Protein AF-A0A7X7RMZ7-F1 (afdb_monomer)

pLDDT: mean 87.01, std 13.32, range [34.44, 98.06]

Nearest PDB structures (foldseek):
  7q3e-assembly1_A  TM=3.351E-01  e=3.140E+00  Mus musculus
  1th1-assembly2_B  TM=1.763E-01  e=2.760E+00  Homo sapiens
  5h2v-assembly1_A  TM=1.861E-01  e=4.064E+00  Saccharomyces cerevisiae S288C
  6e9x-assembly1_C  TM=1.955E-01  e=8.084E+00  synthetic construct

Radius of gyration: 32.09 Å; Cα contacts (8 Å, |Δi|>4): 499; chains: 1; bounding box: 62×57×110 Å

Mean predicted aligned error: 8.65 Å

Structure (mmCIF, N/CA/C/O backbone):
data_AF-A0A7X7RMZ7-F1
#
_entry.id   AF-A0A7X7RMZ7-F1
#
loop_
_atom_site.group_PDB
_atom_site.id
_atom_site.type_symbol
_atom_site.label_atom_id
_atom_site.label_alt_id
_atom_site.label_comp_id
_atom_site.label_asym_id
_atom_site.label_entity_id
_atom_site.label_seq_id
_atom_site.pdbx_PDB_ins_code
_atom_site.Cartn_x
_atom_site.Cartn_y
_atom_site.Cartn_z
_atom_site.occupancy
_atom_site.B_iso_or_equiv
_atom_site.auth_seq_id
_atom_site.auth_comp_id
_atom_site.auth_asym_id
_atom_site.auth_atom_id
_atom_site.pdbx_PDB_model_num
ATOM 1 N N . MET A 1 1 ? 30.895 2.835 -34.833 1.00 88.56 1 MET A N 1
ATOM 2 C CA . MET A 1 1 ? 30.531 3.326 -33.481 1.00 88.56 1 MET A CA 1
ATOM 3 C C . MET A 1 1 ? 29.970 4.748 -33.511 1.00 88.56 1 MET A C 1
ATOM 5 O O . MET A 1 1 ? 28.783 4.880 -33.268 1.00 88.56 1 MET A O 1
ATOM 9 N N . LEU A 1 2 ? 30.736 5.785 -33.886 1.00 92.25 2 LEU A N 1
ATOM 10 C CA . LEU A 1 2 ? 30.260 7.189 -33.878 1.00 92.25 2 LEU A CA 1
ATOM 11 C C . LEU A 1 2 ? 28.968 7.426 -34.682 1.00 92.25 2 LEU A C 1
ATOM 13 O O . LEU A 1 2 ? 28.038 8.059 -34.193 1.00 92.25 2 LEU A O 1
ATOM 17 N N . ALA A 1 3 ? 28.879 6.871 -35.896 1.00 93.94 3 ALA A N 1
ATOM 18 C CA . ALA A 1 3 ? 27.667 6.963 -36.714 1.00 93.94 3 ALA A CA 1
ATOM 19 C C . ALA A 1 3 ? 26.441 6.333 -36.027 1.00 93.94 3 ALA A C 1
ATOM 21 O O . ALA A 1 3 ? 25.330 6.840 -36.158 1.00 93.94 3 ALA A O 1
ATOM 22 N N . ALA A 1 4 ? 26.653 5.257 -35.262 1.00 94.25 4 ALA A N 1
ATOM 23 C CA . ALA A 1 4 ? 25.592 4.561 -34.550 1.00 94.25 4 ALA A CA 1
ATOM 24 C C . ALA A 1 4 ? 25.131 5.329 -33.301 1.00 94.25 4 ALA A C 1
ATOM 26 O O . ALA A 1 4 ? 23.935 5.441 -33.060 1.00 94.25 4 ALA A O 1
ATOM 27 N N . GLU A 1 5 ? 26.068 5.929 -32.565 1.00 93.00 5 GLU A N 1
ATOM 28 C CA . GLU A 1 5 ? 25.794 6.804 -31.415 1.00 93.00 5 GLU A CA 1
ATOM 29 C C . GLU A 1 5 ? 24.984 8.051 -31.798 1.00 93.00 5 GLU A C 1
ATOM 31 O O . GLU A 1 5 ? 24.134 8.513 -31.039 1.00 93.00 5 GLU A O 1
ATOM 36 N N . ARG A 1 6 ? 25.230 8.597 -32.994 1.00 94.88 6 ARG A N 1
ATOM 37 C CA . ARG A 1 6 ? 24.520 9.772 -33.523 1.00 94.88 6 ARG A CA 1
ATOM 38 C C . ARG A 1 6 ? 23.220 9.433 -34.254 1.00 94.88 6 ARG A C 1
ATOM 40 O O . ARG A 1 6 ? 22.509 10.351 -34.644 1.00 94.88 6 ARG A O 1
ATOM 47 N N . GLY A 1 7 ? 22.912 8.151 -34.453 1.00 95.06 7 GLY A N 1
ATOM 48 C CA . GLY A 1 7 ? 21.690 7.731 -35.142 1.00 95.06 7 GLY A CA 1
ATOM 49 C C . GLY A 1 7 ? 21.724 7.909 -36.662 1.00 95.06 7 GLY A C 1
ATOM 50 O O . GLY A 1 7 ? 20.674 7.942 -37.300 1.00 95.06 7 GLY A O 1
ATOM 51 N N . PHE A 1 8 ? 22.906 8.024 -37.277 1.00 97.25 8 PHE A N 1
ATOM 52 C CA . PHE A 1 8 ? 23.051 8.239 -38.721 1.00 97.25 8 PHE A CA 1
ATOM 53 C C . PHE A 1 8 ? 22.821 6.947 -39.513 1.00 97.25 8 PHE A C 1
ATOM 55 O O . PHE A 1 8 ? 23.760 6.348 -40.038 1.00 97.25 8 PHE A O 1
ATOM 62 N N . HIS A 1 9 ? 21.558 6.528 -39.617 1.00 97.00 9 HIS A N 1
ATOM 63 C CA . HIS A 1 9 ? 21.146 5.272 -40.251 1.00 97.00 9 HIS A CA 1
ATOM 64 C C . HIS A 1 9 ? 21.766 5.052 -41.638 1.00 97.00 9 HIS A C 1
ATOM 66 O O . HIS A 1 9 ? 22.385 4.015 -41.862 1.00 97.00 9 HIS A O 1
ATOM 72 N N . SER A 1 10 ? 21.682 6.031 -42.546 1.00 96.81 10 SER A N 1
ATOM 73 C CA . SER A 1 10 ? 22.228 5.897 -43.907 1.00 96.81 10 SER A CA 1
ATOM 74 C C . SER A 1 10 ? 23.743 5.687 -43.922 1.00 96.81 10 SER A C 1
ATOM 76 O O . SER A 1 10 ? 24.242 4.883 -44.705 1.00 96.81 10 SER A O 1
ATOM 78 N N . LEU A 1 11 ? 24.474 6.364 -43.029 1.00 95.81 11 LEU A N 1
ATOM 79 C CA . LEU A 1 11 ? 25.922 6.199 -42.908 1.00 95.81 11 LEU A CA 1
ATOM 80 C C . LEU A 1 11 ? 26.271 4.825 -42.331 1.00 95.81 11 LEU A C 1
ATOM 82 O O . LEU A 1 11 ? 27.170 4.164 -42.836 1.00 95.81 11 LEU A O 1
ATOM 86 N N . VAL A 1 12 ? 25.542 4.365 -41.310 1.00 95.94 12 VAL A N 1
ATOM 87 C CA . VAL A 1 12 ? 25.724 3.013 -40.759 1.00 95.94 12 VAL A CA 1
ATOM 88 C C . VAL A 1 12 ? 25.469 1.962 -41.841 1.00 95.94 12 VAL A C 1
ATOM 90 O O . VAL A 1 12 ? 26.302 1.084 -42.035 1.00 95.94 12 VAL A O 1
ATOM 93 N N . LYS A 1 13 ? 24.377 2.089 -42.602 1.00 96.25 13 LYS A N 1
ATOM 94 C CA . LYS A 1 13 ? 24.038 1.176 -43.700 1.00 96.25 13 LYS A CA 1
ATOM 95 C C . LYS A 1 13 ? 25.114 1.142 -44.789 1.00 96.25 13 LYS A C 1
ATOM 97 O O . LYS A 1 13 ? 25.491 0.058 -45.225 1.00 96.25 13 LYS A O 1
ATOM 102 N N . LEU A 1 14 ? 25.636 2.303 -45.189 1.00 95.44 14 LEU A N 1
ATOM 103 C CA . LEU A 1 14 ? 26.729 2.399 -46.161 1.00 95.44 14 LEU A CA 1
ATOM 104 C C . LEU A 1 14 ? 27.993 1.698 -45.648 1.00 95.44 14 LEU A C 1
ATOM 106 O O . LEU A 1 14 ? 28.577 0.885 -46.358 1.00 95.44 14 LEU A O 1
ATOM 110 N N . LEU A 1 15 ? 28.387 1.965 -44.399 1.00 93.88 15 LEU A N 1
ATOM 111 C CA . LEU A 1 15 ? 29.587 1.376 -43.799 1.00 93.88 15 LEU A CA 1
ATOM 112 C C . LEU A 1 15 ? 29.490 -0.149 -43.666 1.00 93.88 15 LEU A C 1
ATOM 114 O O . LEU A 1 15 ? 30.478 -0.839 -43.908 1.00 93.88 15 LEU A O 1
ATOM 118 N N . LEU A 1 16 ? 28.321 -0.679 -43.298 1.00 93.81 16 LEU A N 1
ATOM 119 C CA . LEU A 1 16 ? 28.094 -2.125 -43.200 1.00 93.81 16 LEU A CA 1
ATOM 120 C C . LEU A 1 16 ? 28.102 -2.811 -44.574 1.00 93.81 16 LEU A C 1
ATOM 122 O O . LEU A 1 16 ? 28.502 -3.964 -44.674 1.00 93.81 16 LEU A O 1
ATOM 126 N N . GLY A 1 17 ? 27.695 -2.107 -45.634 1.00 91.94 17 GLY A N 1
ATOM 127 C CA . GLY A 1 17 ? 27.665 -2.651 -46.991 1.00 91.94 17 GLY A CA 1
ATOM 128 C C . GLY A 1 17 ? 29.011 -2.653 -47.721 1.00 91.94 17 GLY A C 1
ATOM 129 O O . GLY A 1 17 ? 29.087 -3.212 -48.811 1.00 91.94 17 GLY A O 1
ATOM 130 N N . HIS A 1 18 ? 30.045 -1.979 -47.206 1.00 89.25 18 HIS A N 1
ATOM 131 C CA . HIS A 1 18 ? 31.321 -1.778 -47.920 1.00 89.25 18 HIS A CA 1
ATOM 132 C C . HIS A 1 18 ? 32.552 -2.296 -47.160 1.00 89.25 18 HIS A C 1
ATOM 134 O O . HIS A 1 18 ? 33.663 -2.221 -47.681 1.00 89.25 18 HIS A O 1
ATOM 140 N N . ALA A 1 19 ? 32.385 -2.830 -45.947 1.00 84.06 19 ALA A N 1
ATOM 141 C CA . ALA A 1 19 ? 33.485 -3.387 -45.167 1.00 84.06 19 ALA A CA 1
ATOM 142 C C . ALA A 1 19 ? 33.028 -4.548 -44.276 1.00 84.06 19 ALA A C 1
ATOM 144 O O . ALA A 1 19 ? 31.917 -4.545 -43.746 1.00 84.06 19 ALA A O 1
ATOM 145 N N . VAL A 1 20 ? 33.927 -5.512 -44.062 1.00 87.69 20 VAL A N 1
ATOM 146 C CA . VAL A 1 20 ? 33.764 -6.537 -43.026 1.00 87.69 20 VAL A CA 1
ATOM 147 C C . VA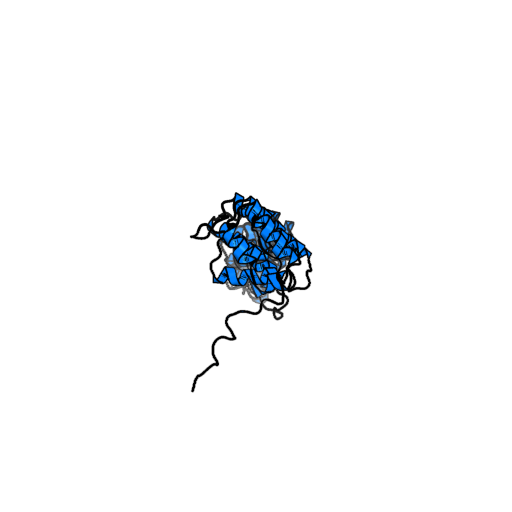L A 1 20 ? 34.234 -5.946 -41.702 1.00 87.69 20 VAL A C 1
ATOM 149 O O . VAL A 1 20 ? 35.406 -5.603 -41.542 1.00 87.69 20 VAL A O 1
ATOM 152 N N . TRP A 1 21 ? 33.315 -5.814 -40.750 1.00 90.81 21 TRP A N 1
ATOM 153 C CA . TRP A 1 21 ? 33.609 -5.253 -39.436 1.00 90.81 21 TRP A CA 1
ATOM 154 C C . TRP A 1 21 ? 33.892 -6.364 -38.421 1.00 90.81 21 TRP A C 1
ATOM 156 O O . TRP A 1 21 ? 33.168 -7.359 -38.395 1.00 90.81 21 TRP A O 1
ATOM 166 N N . PRO A 1 22 ? 34.897 -6.206 -37.539 1.00 93.88 22 PRO A N 1
ATOM 167 C CA . PRO A 1 22 ? 35.080 -7.116 -36.414 1.00 93.88 22 PRO A CA 1
ATOM 168 C C . PRO A 1 22 ? 33.827 -7.160 -35.530 1.00 93.88 22 PRO A C 1
ATOM 170 O O . PRO A 1 22 ? 33.249 -6.108 -35.253 1.00 93.88 22 PRO A O 1
ATOM 173 N N . GLN A 1 23 ? 33.463 -8.338 -35.010 1.00 94.06 23 GLN A N 1
ATOM 174 C CA . GLN A 1 23 ? 32.259 -8.527 -34.183 1.00 94.06 23 GLN A CA 1
ATOM 175 C C . GLN A 1 23 ? 32.177 -7.525 -33.020 1.00 94.06 23 GLN A C 1
ATOM 177 O O . GLN A 1 23 ? 31.184 -6.821 -32.879 1.00 94.06 23 GLN A O 1
ATOM 182 N N . ARG A 1 24 ? 33.281 -7.333 -32.284 1.00 93.44 24 ARG A N 1
ATOM 183 C CA . ARG A 1 24 ? 33.391 -6.331 -31.204 1.00 93.44 24 ARG A CA 1
ATOM 184 C C . ARG A 1 24 ? 32.984 -4.910 -31.622 1.00 93.44 24 ARG A C 1
ATOM 186 O O . ARG A 1 24 ? 32.537 -4.121 -30.802 1.00 93.44 24 ARG A O 1
ATOM 193 N N . CYS A 1 25 ? 33.185 -4.541 -32.889 1.00 93.12 25 CYS A N 1
ATOM 194 C CA . CYS A 1 25 ? 32.818 -3.222 -33.399 1.00 93.12 25 CYS A CA 1
ATOM 195 C C . CYS A 1 25 ? 31.320 -3.130 -33.706 1.00 93.12 25 CYS A C 1
ATOM 197 O O . CYS A 1 25 ? 30.754 -2.045 -33.558 1.00 93.12 25 CYS A O 1
ATOM 199 N N . LEU A 1 26 ? 30.699 -4.237 -34.129 1.00 94.06 26 LEU A N 1
ATOM 200 C CA . LEU A 1 26 ? 29.253 -4.350 -34.314 1.00 94.06 26 LEU A CA 1
ATOM 201 C C . LEU A 1 26 ? 28.537 -4.321 -32.958 1.00 94.06 26 LEU A C 1
ATOM 203 O O . LEU A 1 26 ? 27.614 -3.527 -32.788 1.00 94.06 26 LEU A O 1
ATOM 207 N N . ASP A 1 27 ? 29.025 -5.092 -31.986 1.00 94.94 27 ASP A N 1
ATOM 208 C CA . ASP A 1 27 ? 28.483 -5.173 -30.621 1.00 94.94 27 ASP A CA 1
ATOM 209 C C . ASP A 1 27 ? 28.556 -3.807 -29.918 1.00 94.94 27 ASP A C 1
ATOM 211 O O . ASP A 1 27 ? 27.544 -3.266 -29.464 1.00 94.94 27 ASP A O 1
ATOM 215 N N . ALA A 1 28 ? 29.722 -3.154 -29.958 1.00 93.75 28 ALA A N 1
ATOM 216 C CA . ALA A 1 28 ? 29.881 -1.814 -29.401 1.00 93.75 28 ALA A CA 1
ATOM 217 C C . ALA A 1 28 ? 29.032 -0.761 -30.139 1.00 93.75 28 ALA A C 1
ATOM 219 O O . ALA A 1 28 ? 28.504 0.168 -29.523 1.00 93.75 28 ALA A O 1
ATOM 220 N N . ALA A 1 29 ? 28.882 -0.868 -31.467 1.00 95.31 29 ALA A N 1
ATOM 221 C CA . ALA A 1 29 ? 27.992 0.018 -32.216 1.00 95.31 29 ALA A CA 1
ATOM 222 C C . ALA A 1 29 ? 26.523 -0.185 -31.814 1.00 95.31 29 ALA A C 1
ATOM 224 O O . ALA A 1 29 ? 25.792 0.805 -31.714 1.00 95.31 29 ALA A O 1
ATOM 225 N N . LEU A 1 30 ? 26.110 -1.429 -31.544 1.00 96.56 30 LEU A N 1
ATOM 226 C CA . LEU A 1 30 ? 24.772 -1.751 -31.059 1.00 96.56 30 LEU A CA 1
ATOM 227 C C . LEU A 1 30 ? 24.535 -1.083 -29.705 1.00 96.56 30 LEU A C 1
ATOM 229 O O . LEU A 1 30 ? 23.577 -0.318 -29.591 1.00 96.56 30 LEU A O 1
ATOM 233 N N . GLY A 1 31 ? 25.441 -1.278 -28.739 1.00 94.31 31 GLY A N 1
ATOM 234 C CA . GLY A 1 31 ? 25.370 -0.648 -27.417 1.00 94.31 31 GLY A CA 1
ATOM 235 C C . GLY A 1 31 ? 25.238 0.877 -27.496 1.00 94.31 31 GLY A C 1
ATOM 236 O O . GLY A 1 31 ? 24.331 1.458 -26.902 1.00 94.31 31 GLY A O 1
ATOM 237 N N . ARG A 1 32 ? 26.053 1.536 -28.333 1.00 94.75 32 ARG A N 1
ATOM 238 C CA . ARG A 1 32 ? 25.988 2.996 -28.542 1.00 94.75 32 ARG A CA 1
ATOM 239 C C . ARG A 1 32 ? 24.677 3.458 -29.182 1.00 94.75 32 ARG A C 1
ATOM 241 O O . ARG A 1 32 ? 24.122 4.469 -28.759 1.00 94.75 32 ARG A O 1
ATOM 248 N N . SER A 1 33 ? 24.173 2.736 -30.185 1.00 96.06 33 SER A N 1
ATOM 249 C CA . SER A 1 33 ? 22.874 3.058 -30.799 1.00 96.06 33 SER A CA 1
ATOM 250 C C . SER A 1 33 ? 21.719 2.897 -29.812 1.00 96.06 33 SER A C 1
ATOM 252 O O . SER A 1 33 ? 20.806 3.722 -29.792 1.00 96.06 33 SER A O 1
ATOM 254 N N . ALA A 1 34 ? 21.800 1.866 -28.964 1.00 95.06 34 ALA A N 1
ATOM 255 C CA . ALA A 1 34 ? 20.804 1.552 -27.960 1.00 95.06 34 ALA A CA 1
ATOM 256 C C . ALA A 1 34 ? 20.769 2.622 -26.868 1.00 95.06 34 ALA A C 1
ATOM 258 O O . ALA A 1 34 ? 19.704 3.161 -26.589 1.00 95.06 34 ALA A O 1
ATOM 259 N N . ALA A 1 35 ? 21.929 2.991 -26.314 1.00 92.06 35 ALA A N 1
ATOM 260 C CA . ALA A 1 35 ? 22.057 4.068 -25.333 1.00 92.06 35 ALA A CA 1
ATOM 261 C C . ALA A 1 35 ? 21.572 5.423 -25.886 1.00 92.06 35 ALA A C 1
ATOM 263 O O . ALA A 1 35 ? 20.974 6.211 -25.157 1.00 92.06 35 ALA A O 1
ATOM 264 N N . GLY A 1 36 ? 21.778 5.672 -27.185 1.00 91.75 36 GLY A N 1
ATOM 265 C CA . GLY A 1 36 ? 21.281 6.862 -27.882 1.00 91.75 36 GLY A CA 1
ATOM 266 C C . GLY A 1 36 ? 19.792 6.830 -28.254 1.00 91.75 36 GLY A C 1
ATOM 267 O O . GLY A 1 36 ? 19.264 7.847 -28.695 1.00 91.75 36 GLY A O 1
ATOM 268 N N . GLY A 1 37 ? 19.104 5.694 -28.090 1.00 93.81 37 GLY A N 1
ATOM 269 C CA . GLY A 1 37 ? 17.680 5.558 -28.411 1.00 93.81 37 GLY A CA 1
ATOM 270 C C . GLY A 1 37 ? 17.370 5.464 -29.913 1.00 93.81 37 GLY A C 1
ATOM 271 O O . GLY A 1 37 ? 16.240 5.737 -30.327 1.00 93.81 37 GLY A O 1
ATOM 272 N N . HIS A 1 38 ? 18.335 5.067 -30.748 1.00 96.06 38 HIS A N 1
ATOM 273 C CA . HIS A 1 38 ? 18.224 5.089 -32.214 1.00 96.06 38 HIS A CA 1
ATOM 274 C C . HIS A 1 38 ? 17.658 3.787 -32.798 1.00 96.06 38 HIS A C 1
ATOM 276 O O . HIS A 1 38 ? 18.406 2.956 -33.313 1.00 96.06 38 HIS A O 1
ATOM 282 N N . TYR A 1 39 ? 16.330 3.630 -32.773 1.00 96.56 39 TYR A N 1
ATOM 283 C CA . TYR A 1 39 ? 15.629 2.398 -33.181 1.00 96.56 39 TYR A CA 1
ATOM 284 C C . TYR A 1 39 ? 16.081 1.811 -34.529 1.00 96.56 39 TYR A C 1
ATOM 286 O O . TYR A 1 39 ? 16.488 0.651 -34.576 1.00 96.56 39 TYR A O 1
ATOM 294 N N . GLU A 1 40 ? 16.072 2.597 -35.609 1.00 97.81 40 GLU A N 1
ATOM 295 C CA . GLU A 1 40 ? 16.411 2.094 -36.953 1.00 97.81 40 GLU A CA 1
ATOM 296 C C . GLU A 1 40 ? 17.878 1.665 -37.085 1.00 97.81 40 GLU A C 1
ATOM 298 O O . GLU A 1 40 ? 18.212 0.785 -37.877 1.00 97.81 40 GLU A O 1
ATOM 303 N N . VAL A 1 41 ? 18.779 2.272 -36.310 1.00 97.69 41 VAL A N 1
ATOM 304 C CA . VAL A 1 41 ? 20.189 1.863 -36.267 1.00 97.69 41 VAL A CA 1
ATOM 305 C C . VAL A 1 41 ? 20.345 0.585 -35.448 1.00 97.69 41 VAL A C 1
ATOM 307 O O . VAL A 1 41 ? 21.018 -0.343 -35.890 1.00 97.69 41 VAL A O 1
ATOM 310 N N . THR A 1 42 ? 19.706 0.516 -34.278 1.00 97.81 42 THR A N 1
ATOM 311 C CA . THR A 1 42 ? 19.727 -0.669 -33.412 1.00 97.81 42 THR A CA 1
ATOM 312 C C . THR A 1 42 ? 19.174 -1.892 -34.141 1.00 97.81 42 THR A C 1
ATOM 314 O O . THR A 1 42 ? 19.779 -2.961 -34.100 1.00 97.81 42 THR A O 1
ATOM 317 N N . LYS A 1 43 ? 18.059 -1.731 -34.862 1.00 97.88 43 LYS A N 1
ATOM 318 C CA . LYS A 1 43 ? 17.452 -2.790 -35.671 1.00 97.88 43 LYS A CA 1
ATOM 319 C C . LYS A 1 43 ? 18.394 -3.278 -36.776 1.00 97.88 43 LYS A C 1
ATOM 321 O O . LYS A 1 43 ? 18.635 -4.478 -36.859 1.00 97.88 43 LYS A O 1
ATOM 326 N N . LEU A 1 44 ? 18.980 -2.363 -37.550 1.00 97.38 44 LEU A N 1
ATOM 327 C CA . LEU A 1 44 ? 19.932 -2.695 -38.617 1.00 97.38 44 LEU A CA 1
ATOM 328 C C . LEU A 1 44 ? 21.152 -3.473 -38.091 1.00 97.38 44 LEU A C 1
ATOM 330 O O . LEU A 1 44 ? 21.595 -4.440 -38.707 1.00 97.38 44 LEU A O 1
ATOM 334 N N . LEU A 1 45 ? 21.698 -3.069 -36.940 1.00 96.62 45 LEU A N 1
ATOM 335 C CA . LEU A 1 45 ? 22.853 -3.738 -36.337 1.00 96.62 45 LEU A CA 1
ATOM 336 C C . LEU A 1 45 ? 22.510 -5.155 -35.855 1.00 96.62 45 LEU A C 1
ATOM 338 O O . LEU A 1 45 ? 23.297 -6.072 -36.082 1.00 96.62 45 LEU A O 1
ATOM 342 N N . LEU A 1 46 ? 21.324 -5.360 -35.272 1.00 96.56 46 LEU A N 1
ATOM 343 C CA . LEU A 1 46 ? 20.834 -6.699 -34.917 1.00 96.56 46 LEU A CA 1
ATOM 344 C C . LEU A 1 46 ? 20.648 -7.591 -36.151 1.00 96.56 46 LEU A C 1
ATOM 346 O O . LEU A 1 46 ? 21.018 -8.761 -36.119 1.00 96.56 46 LEU A O 1
ATOM 350 N N . GLU A 1 47 ? 20.096 -7.051 -37.241 1.00 95.62 47 GLU A N 1
ATOM 351 C CA . GLU A 1 47 ? 19.932 -7.772 -38.516 1.00 95.62 47 GLU A CA 1
ATOM 352 C C . GLU A 1 47 ? 21.279 -8.158 -39.146 1.00 95.62 47 GLU A C 1
ATOM 354 O O . GLU A 1 47 ? 21.368 -9.168 -39.839 1.00 95.62 47 GLU A O 1
ATOM 359 N N . THR A 1 48 ? 22.341 -7.403 -38.849 1.00 93.50 48 THR A N 1
ATOM 360 C CA . THR A 1 48 ? 23.715 -7.669 -39.313 1.00 93.50 48 THR A CA 1
ATOM 361 C C . THR A 1 48 ? 24.480 -8.631 -38.387 1.00 93.50 48 THR A C 1
ATOM 363 O O . THR A 1 48 ? 25.659 -8.897 -38.600 1.00 93.50 48 THR A O 1
ATOM 366 N N . GLY A 1 49 ? 23.829 -9.178 -37.354 1.00 93.62 49 GLY A N 1
ATOM 367 C CA . GLY A 1 49 ? 24.429 -10.159 -36.447 1.00 93.62 49 GLY A CA 1
ATOM 368 C C . GLY A 1 49 ? 25.192 -9.564 -35.260 1.00 93.62 49 GLY A C 1
ATOM 369 O O . GLY A 1 49 ? 25.981 -10.274 -34.638 1.00 93.62 49 GLY A O 1
ATOM 370 N N . ALA A 1 50 ? 24.976 -8.289 -34.913 1.00 95.19 50 ALA A N 1
ATOM 371 C CA . ALA A 1 50 ? 25.504 -7.736 -33.666 1.00 95.19 50 ALA A CA 1
ATOM 372 C C . ALA A 1 50 ? 24.931 -8.481 -32.445 1.00 95.19 50 ALA A C 1
ATOM 374 O O . ALA A 1 50 ? 23.724 -8.724 -32.352 1.00 95.19 50 ALA A O 1
ATOM 375 N N . SER A 1 51 ? 25.800 -8.815 -31.495 1.00 94.12 51 SER A N 1
ATOM 376 C CA . SER A 1 51 ? 25.456 -9.440 -30.223 1.00 94.12 51 SER A CA 1
ATOM 377 C C . SER A 1 51 ? 25.003 -8.393 -29.209 1.00 94.12 51 SER A C 1
ATOM 379 O O . SER A 1 51 ? 25.502 -7.270 -29.169 1.00 94.12 51 SER A O 1
ATOM 381 N N . ILE A 1 52 ? 24.079 -8.779 -28.329 1.00 93.88 52 ILE A N 1
ATOM 382 C CA . ILE A 1 52 ? 23.568 -7.921 -27.251 1.00 93.88 52 ILE A CA 1
ATOM 383 C C . ILE A 1 52 ? 24.512 -7.820 -26.039 1.00 93.88 52 ILE A C 1
ATOM 385 O O . ILE A 1 52 ? 24.153 -7.184 -25.051 1.00 93.88 52 ILE A O 1
ATOM 389 N N . CYS A 1 53 ? 25.692 -8.449 -26.079 1.00 87.31 53 CYS A N 1
ATOM 390 C CA . CYS A 1 53 ? 26.605 -8.551 -24.933 1.00 87.31 53 CYS A CA 1
ATOM 391 C C . CYS A 1 53 ? 27.084 -7.197 -24.388 1.00 87.31 53 CYS A C 1
ATOM 393 O O . CYS A 1 53 ? 27.261 -7.065 -23.180 1.00 87.31 53 CYS A O 1
ATOM 395 N N . ASP A 1 54 ? 27.224 -6.192 -25.253 1.00 83.00 54 ASP A N 1
ATOM 396 C CA . ASP A 1 54 ? 27.673 -4.846 -24.874 1.00 83.00 54 ASP A CA 1
ATOM 397 C C . ASP A 1 54 ? 26.506 -3.910 -24.493 1.00 83.00 54 ASP A C 1
ATOM 399 O O . ASP A 1 54 ? 26.708 -2.720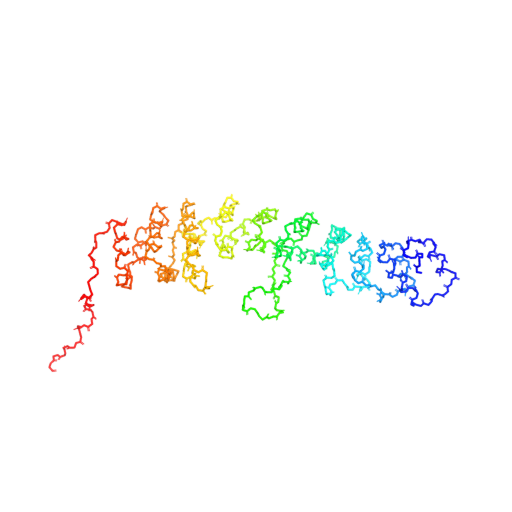 -24.248 1.00 83.00 54 ASP A O 1
ATOM 403 N N . VAL A 1 55 ? 25.264 -4.412 -24.440 1.00 88.62 55 VAL A N 1
ATOM 404 C CA . VAL A 1 55 ? 24.094 -3.609 -24.057 1.00 88.62 55 VAL A CA 1
ATOM 405 C C . VAL A 1 55 ? 23.948 -3.589 -22.536 1.00 88.62 55 VAL A C 1
ATOM 407 O O . VAL A 1 55 ? 23.452 -4.532 -21.919 1.00 88.62 55 VAL A O 1
ATOM 410 N N . ALA A 1 56 ? 24.311 -2.465 -21.919 1.00 87.94 56 ALA A N 1
ATOM 411 C CA . ALA A 1 56 ? 24.119 -2.257 -20.489 1.00 87.94 56 ALA A CA 1
ATOM 412 C C . ALA A 1 56 ? 22.661 -1.890 -20.157 1.00 87.94 56 ALA A C 1
ATOM 414 O O . ALA A 1 56 ? 22.132 -0.881 -20.628 1.00 87.94 56 ALA A O 1
ATOM 415 N N . ALA A 1 57 ? 22.025 -2.644 -19.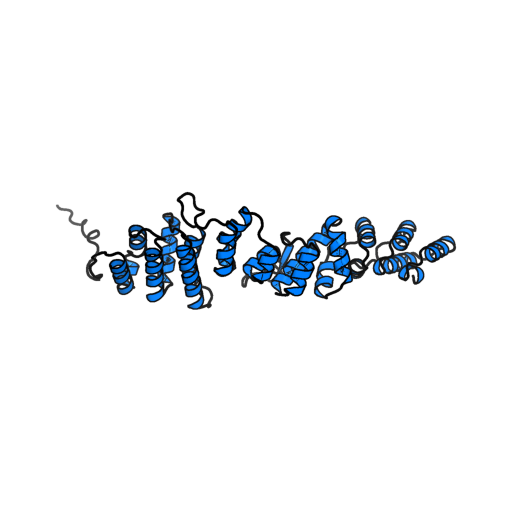253 1.00 88.38 57 ALA A N 1
ATOM 416 C CA . ALA A 1 57 ? 20.639 -2.401 -18.839 1.00 88.38 57 ALA A CA 1
ATOM 417 C C . ALA A 1 57 ? 20.406 -0.977 -18.300 1.00 88.38 57 ALA A C 1
ATOM 419 O O . ALA A 1 57 ? 19.387 -0.360 -18.605 1.00 88.38 57 ALA A O 1
ATOM 420 N N . LYS A 1 58 ? 21.365 -0.429 -17.536 1.00 86.19 58 LYS A N 1
ATOM 421 C CA . LYS A 1 58 ? 21.293 0.941 -16.993 1.00 86.19 58 LYS A CA 1
ATOM 422 C C . LYS A 1 58 ? 21.262 2.012 -18.083 1.00 86.19 58 LYS A C 1
ATOM 424 O O . LYS A 1 58 ? 20.546 2.992 -17.926 1.00 86.19 58 LYS A O 1
ATOM 429 N N . GLU A 1 59 ? 22.014 1.825 -19.165 1.00 87.50 59 GLU A N 1
ATOM 430 C CA . GLU A 1 59 ? 22.038 2.752 -20.304 1.00 87.50 59 GLU A CA 1
ATOM 431 C C . GLU A 1 59 ? 20.772 2.598 -21.150 1.00 87.50 59 GLU A C 1
ATOM 433 O O . GLU A 1 59 ? 20.163 3.581 -21.570 1.00 87.50 59 GLU A O 1
ATOM 438 N N . LEU A 1 60 ? 20.311 1.357 -21.320 1.00 90.88 60 LEU A N 1
ATOM 439 C CA . LEU A 1 60 ? 19.102 1.055 -22.071 1.00 90.88 60 LEU A CA 1
ATOM 440 C C . LEU A 1 60 ? 17.858 1.708 -21.452 1.00 90.88 60 LEU A C 1
ATOM 442 O O . LEU A 1 60 ? 17.046 2.292 -22.166 1.00 90.88 60 LEU A O 1
ATOM 446 N N . VAL A 1 61 ? 17.702 1.661 -20.126 1.00 89.75 61 VAL A N 1
ATOM 447 C CA . VAL A 1 61 ? 16.511 2.219 -19.457 1.00 89.75 61 VAL A CA 1
ATOM 448 C C . VAL A 1 61 ? 16.458 3.755 -19.453 1.00 89.75 61 VAL A C 1
ATOM 450 O O . VAL A 1 61 ? 15.399 4.318 -19.169 1.00 89.75 61 VAL A O 1
ATOM 453 N N . VAL A 1 62 ? 17.557 4.436 -19.801 1.00 88.19 62 VAL A N 1
ATOM 454 C CA . VAL A 1 62 ? 17.630 5.907 -19.929 1.00 88.19 62 VAL A CA 1
ATOM 455 C C . VAL A 1 62 ? 17.746 6.403 -21.365 1.00 88.19 62 VAL A C 1
ATOM 457 O O . VAL A 1 62 ? 17.780 7.612 -21.577 1.00 88.19 62 VAL A O 1
ATOM 460 N N . CYS A 1 63 ? 17.741 5.515 -22.362 1.00 88.19 63 CYS A N 1
ATOM 461 C CA . CYS A 1 63 ? 17.858 5.916 -23.768 1.00 88.19 63 CYS A CA 1
ATOM 462 C C . CYS A 1 63 ? 16.684 6.777 -24.271 1.00 88.19 63 CYS A C 1
ATOM 464 O O . CYS A 1 63 ? 16.738 7.346 -25.357 1.00 88.19 63 CYS A O 1
ATOM 466 N N . GLY A 1 64 ? 15.590 6.850 -23.504 1.00 77.19 64 GLY A N 1
ATOM 467 C CA . GLY A 1 64 ? 14.411 7.657 -23.816 1.00 77.19 64 GLY A CA 1
ATOM 468 C C . GLY A 1 64 ? 13.498 7.074 -24.900 1.00 77.19 64 GLY A C 1
ATOM 469 O O . GLY A 1 64 ? 12.399 7.596 -25.077 1.00 77.19 64 GLY A O 1
ATOM 470 N N . ASN A 1 65 ? 13.893 5.985 -25.573 1.00 89.81 65 ASN A N 1
ATOM 471 C CA . ASN A 1 65 ? 13.108 5.335 -26.623 1.00 89.81 65 ASN A CA 1
ATOM 472 C C . ASN A 1 65 ? 12.561 3.955 -26.179 1.00 89.81 65 ASN A C 1
ATOM 474 O O . ASN A 1 65 ? 13.297 2.965 -26.186 1.00 89.81 65 ASN A O 1
ATOM 478 N N . PRO A 1 66 ? 11.259 3.843 -25.842 1.00 88.94 66 PRO A N 1
ATOM 479 C CA . PRO A 1 66 ? 10.640 2.579 -25.437 1.00 88.94 66 PRO A CA 1
ATOM 480 C C . PRO A 1 66 ? 10.718 1.467 -26.490 1.00 88.94 66 PRO A C 1
ATOM 482 O O . PRO A 1 66 ? 10.714 0.293 -26.120 1.00 88.94 66 PRO A O 1
ATOM 485 N N . ASP A 1 67 ? 10.780 1.807 -27.781 1.00 93.50 67 ASP A N 1
ATOM 486 C CA . ASP A 1 67 ? 10.857 0.823 -28.863 1.00 93.50 67 ASP A CA 1
ATOM 487 C C . ASP A 1 67 ? 12.217 0.135 -28.919 1.00 93.50 67 ASP A C 1
ATOM 489 O O . ASP A 1 67 ? 12.280 -1.071 -29.153 1.00 93.50 67 ASP A O 1
ATOM 493 N N . VAL A 1 68 ? 13.292 0.867 -28.619 1.00 95.00 68 VAL A N 1
ATOM 494 C CA . VAL A 1 68 ? 14.642 0.302 -28.476 1.00 95.00 68 VAL A CA 1
ATOM 495 C C . VAL A 1 68 ? 14.697 -0.657 -27.291 1.00 95.00 68 VAL A C 1
ATOM 497 O O . VAL A 1 68 ? 15.175 -1.783 -27.433 1.00 95.00 68 VAL A O 1
ATOM 500 N N . VAL A 1 69 ? 14.148 -0.250 -26.140 1.00 94.38 69 VAL A N 1
ATOM 501 C CA . VAL A 1 69 ? 14.070 -1.115 -24.951 1.00 94.38 69 VAL A CA 1
ATOM 502 C C . VAL A 1 69 ? 13.286 -2.384 -25.258 1.00 94.38 69 VAL A C 1
ATOM 504 O O . VAL A 1 69 ? 13.753 -3.481 -24.967 1.00 94.38 69 VAL A O 1
ATOM 507 N N . PHE A 1 70 ? 12.116 -2.254 -25.884 1.00 93.69 70 PHE A N 1
ATOM 508 C CA . PHE A 1 70 ? 11.297 -3.401 -26.257 1.00 93.69 70 PHE A CA 1
ATOM 509 C C . PHE A 1 70 ? 12.032 -4.345 -27.213 1.00 93.69 70 PHE A C 1
ATOM 511 O O . PHE A 1 70 ? 12.088 -5.545 -26.954 1.00 93.69 70 PHE A O 1
ATOM 518 N N . LEU A 1 71 ? 12.642 -3.807 -28.272 1.00 95.62 71 LEU A N 1
ATOM 519 C CA . LEU A 1 71 ? 13.411 -4.584 -29.241 1.00 95.62 71 LEU A CA 1
ATOM 520 C C . LEU A 1 71 ? 14.513 -5.400 -28.554 1.00 95.62 71 LEU A C 1
ATOM 522 O O . LEU A 1 71 ? 14.600 -6.609 -28.753 1.00 95.62 71 LEU A O 1
ATOM 526 N N . LEU A 1 72 ? 15.318 -4.772 -27.701 1.00 95.94 72 LEU A N 1
ATOM 527 C CA . LEU A 1 72 ? 16.460 -5.433 -27.070 1.00 95.94 72 LEU A CA 1
ATOM 528 C C . LEU A 1 72 ? 16.051 -6.426 -25.976 1.00 95.94 72 LEU A C 1
ATOM 530 O O . LEU A 1 72 ? 16.640 -7.502 -25.883 1.00 95.94 72 LEU A O 1
ATOM 534 N N . VAL A 1 73 ? 14.984 -6.145 -25.223 1.00 94.50 73 VAL A N 1
ATOM 535 C CA . VAL A 1 73 ? 14.410 -7.113 -24.274 1.00 94.50 73 VAL A CA 1
ATOM 536 C C . VAL A 1 73 ? 13.883 -8.352 -25.004 1.00 94.50 73 VAL A C 1
ATOM 538 O O . VAL A 1 73 ? 14.143 -9.468 -24.564 1.00 94.50 73 VAL A O 1
ATOM 541 N N . THR A 1 74 ? 13.223 -8.201 -26.162 1.00 94.00 74 THR A N 1
ATOM 542 C CA . THR A 1 74 ? 12.786 -9.367 -26.964 1.00 94.00 74 THR A CA 1
ATOM 543 C C . THR A 1 74 ? 13.946 -10.191 -27.525 1.00 94.00 74 THR A C 1
ATOM 545 O O . THR A 1 74 ? 13.757 -11.356 -27.868 1.00 94.00 74 THR A O 1
ATOM 548 N N . LYS A 1 75 ? 15.149 -9.610 -27.596 1.00 94.56 75 LYS A N 1
ATOM 549 C CA . LYS A 1 75 ? 16.388 -10.295 -27.983 1.00 94.56 75 LYS A CA 1
ATOM 550 C C . LYS A 1 75 ? 17.162 -10.882 -26.798 1.00 94.56 75 LYS A C 1
ATOM 552 O O . LYS A 1 75 ? 18.180 -11.521 -27.029 1.00 94.56 75 LYS A O 1
ATOM 557 N N . GLY A 1 76 ? 16.669 -10.723 -25.567 1.00 92.50 76 GLY A N 1
ATOM 558 C CA . GLY A 1 76 ? 17.234 -11.350 -24.370 1.00 92.50 76 GLY A CA 1
ATOM 559 C C . GLY A 1 76 ? 18.023 -10.419 -23.451 1.00 92.50 76 GLY A C 1
ATOM 560 O O . GLY A 1 76 ? 18.639 -10.909 -22.509 1.00 92.50 76 GLY A O 1
ATOM 561 N N . VAL A 1 77 ? 18.012 -9.100 -23.678 1.00 93.81 77 VAL A N 1
ATOM 562 C CA . VAL A 1 77 ? 18.610 -8.161 -22.715 1.00 93.81 77 VAL A CA 1
ATOM 563 C C . VAL A 1 77 ? 17.798 -8.172 -21.423 1.00 93.81 77 VAL A C 1
ATOM 565 O O . VAL A 1 77 ? 16.609 -7.845 -21.415 1.00 93.81 77 VAL A O 1
ATOM 568 N N . ASP A 1 78 ? 18.460 -8.525 -20.325 1.00 92.12 78 ASP A N 1
ATOM 569 C CA . ASP A 1 78 ? 17.869 -8.504 -18.995 1.00 92.12 78 ASP A CA 1
ATOM 570 C C . ASP A 1 78 ? 17.820 -7.073 -18.450 1.00 92.12 78 ASP A C 1
ATOM 572 O O . ASP A 1 78 ? 18.842 -6.408 -18.283 1.00 92.12 78 ASP A O 1
ATOM 576 N N . ILE A 1 79 ? 16.608 -6.603 -18.164 1.00 92.38 79 ILE A N 1
ATOM 577 C CA . ILE A 1 79 ? 16.364 -5.317 -17.506 1.00 92.38 79 ILE A CA 1
ATOM 578 C C . ILE A 1 79 ? 15.715 -5.480 -16.129 1.00 92.38 79 ILE A C 1
ATOM 580 O O . ILE A 1 79 ? 15.339 -4.472 -15.540 1.00 92.38 79 ILE A O 1
ATOM 584 N N . GLU A 1 80 ? 15.520 -6.705 -15.629 1.00 91.06 80 GLU A N 1
ATOM 585 C CA . GLU A 1 80 ? 14.936 -6.977 -14.309 1.00 91.06 80 GLU A CA 1
ATOM 586 C C . GLU A 1 80 ? 16.017 -7.115 -13.229 1.00 91.06 80 GLU A C 1
ATOM 588 O O . GLU A 1 80 ? 15.854 -6.564 -12.137 1.00 91.06 80 GLU A O 1
ATOM 593 N N . THR A 1 81 ? 17.130 -7.798 -13.513 1.00 90.31 81 THR A N 1
ATOM 594 C CA . THR A 1 81 ? 18.173 -8.029 -12.502 1.00 90.31 81 THR A CA 1
ATOM 595 C C . THR A 1 81 ? 18.775 -6.716 -11.999 1.00 90.31 81 THR A C 1
ATOM 597 O O . THR A 1 81 ? 19.313 -5.912 -12.759 1.00 90.31 81 THR A O 1
ATOM 600 N N . GLY A 1 82 ? 18.709 -6.510 -10.681 1.00 88.75 82 GLY A N 1
ATOM 601 C CA . GLY A 1 82 ? 19.252 -5.322 -10.018 1.00 88.75 82 GLY A CA 1
ATOM 602 C C . GLY A 1 82 ? 18.382 -4.065 -10.126 1.00 88.75 82 GLY A C 1
ATOM 603 O O . GLY A 1 82 ? 18.859 -2.989 -9.771 1.00 88.75 82 GLY A O 1
ATOM 604 N N . ASP A 1 83 ? 17.135 -4.187 -10.597 1.00 91.62 83 ASP A N 1
ATOM 605 C CA . ASP A 1 83 ? 16.157 -3.096 -10.704 1.00 91.62 83 ASP A CA 1
ATOM 606 C C . ASP A 1 83 ? 16.721 -1.796 -11.339 1.00 91.62 83 ASP A C 1
ATOM 608 O O . ASP A 1 83 ? 16.587 -0.709 -10.756 1.00 91.62 83 ASP A O 1
ATOM 612 N N . PRO A 1 84 ? 17.375 -1.857 -12.519 1.00 92.69 84 PRO A N 1
ATOM 613 C CA . PRO A 1 84 ? 18.100 -0.723 -13.093 1.00 92.69 84 PRO A CA 1
ATOM 614 C C . PRO A 1 84 ? 17.210 0.502 -13.331 1.00 92.69 84 PRO A C 1
ATOM 616 O O . PRO A 1 84 ? 17.635 1.627 -13.073 1.00 92.69 84 PRO A O 1
ATOM 619 N N . LEU A 1 85 ? 15.963 0.310 -13.772 1.00 92.12 85 LEU A N 1
ATOM 620 C CA . LEU A 1 85 ? 15.022 1.410 -13.973 1.00 92.12 85 LEU A CA 1
ATOM 621 C C . LEU A 1 85 ? 14.622 2.042 -12.635 1.00 92.12 85 LEU A C 1
ATOM 623 O O . LEU A 1 85 ? 14.601 3.267 -12.532 1.00 92.12 85 LEU A O 1
ATOM 627 N N . ALA A 1 86 ? 14.345 1.238 -11.601 1.00 92.00 86 ALA A N 1
ATOM 628 C CA . ALA A 1 86 ? 14.001 1.776 -10.283 1.00 92.00 86 ALA A CA 1
ATOM 629 C C . ALA A 1 86 ? 15.169 2.573 -9.680 1.00 92.00 86 ALA A C 1
ATOM 631 O O . ALA A 1 86 ? 14.964 3.685 -9.196 1.00 92.00 86 ALA A O 1
ATOM 632 N N . TYR A 1 87 ? 16.394 2.049 -9.795 1.00 89.81 87 TYR A N 1
ATOM 633 C CA . TYR A 1 87 ? 17.615 2.728 -9.359 1.00 89.81 87 TYR A CA 1
ATOM 634 C C . TYR A 1 87 ? 17.794 4.090 -10.042 1.00 89.81 87 TYR A C 1
ATOM 636 O O . TYR A 1 87 ? 18.075 5.090 -9.386 1.00 89.81 87 TYR A O 1
ATOM 644 N N . VAL A 1 88 ? 17.615 4.171 -11.361 1.00 89.81 88 VAL A N 1
ATOM 645 C CA . VAL A 1 88 ? 17.822 5.434 -12.081 1.00 89.81 88 VAL A CA 1
ATOM 646 C C . VAL A 1 88 ? 16.709 6.457 -11.798 1.00 89.81 88 VAL A C 1
ATOM 648 O O . VAL A 1 88 ? 16.981 7.654 -11.704 1.00 89.81 88 VAL A O 1
ATOM 651 N N . ILE A 1 89 ? 15.470 6.008 -11.570 1.00 88.00 89 ILE A N 1
ATOM 652 C CA . ILE A 1 89 ? 14.370 6.878 -11.119 1.00 88.00 89 ILE A CA 1
ATOM 653 C C . ILE A 1 89 ? 14.677 7.510 -9.754 1.00 88.00 89 ILE A C 1
ATOM 655 O O . ILE A 1 89 ? 14.379 8.686 -9.540 1.00 88.00 89 ILE A O 1
ATOM 659 N N . GLU A 1 90 ? 15.269 6.750 -8.831 1.00 83.56 90 GLU A N 1
ATOM 660 C CA . GLU A 1 90 ? 15.670 7.253 -7.510 1.00 83.56 90 GLU A CA 1
ATOM 661 C C . GLU A 1 90 ? 16.744 8.353 -7.598 1.00 83.56 90 GLU A C 1
ATOM 663 O O . GLU A 1 90 ? 16.807 9.203 -6.712 1.00 83.56 90 GLU A O 1
ATOM 668 N N . ASN A 1 91 ? 17.509 8.388 -8.695 1.00 83.88 91 ASN A N 1
ATOM 669 C CA . ASN A 1 91 ? 18.517 9.406 -9.013 1.00 83.88 91 ASN A CA 1
ATOM 670 C C . ASN A 1 91 ? 17.997 10.512 -9.964 1.00 83.88 91 ASN A C 1
ATOM 672 O O . ASN A 1 91 ? 18.781 11.227 -10.578 1.00 83.88 91 ASN A O 1
ATOM 676 N N . GLU A 1 92 ? 16.672 10.653 -10.093 1.00 74.88 92 GLU A N 1
ATOM 677 C CA . GLU A 1 92 ? 15.977 11.749 -10.792 1.00 74.88 92 GLU A CA 1
ATOM 678 C C . GLU A 1 92 ? 16.251 11.915 -12.297 1.00 74.88 92 GLU A C 1
ATOM 680 O O . GLU A 1 92 ? 16.144 13.017 -12.834 1.00 74.88 92 GLU A O 1
ATOM 685 N N . ASN A 1 93 ? 16.520 10.831 -13.025 1.00 78.50 93 ASN A N 1
ATOM 686 C CA . ASN A 1 93 ? 16.711 10.922 -14.472 1.00 78.50 93 ASN A CA 1
ATOM 687 C C . ASN A 1 93 ? 15.372 11.175 -15.228 1.00 78.50 93 ASN A C 1
ATOM 689 O O . ASN A 1 93 ? 14.462 10.338 -15.164 1.00 78.50 93 ASN A O 1
ATOM 693 N N . PRO A 1 94 ? 15.231 12.273 -16.002 1.00 75.00 94 PRO A N 1
ATOM 694 C CA . PRO A 1 94 ? 13.993 12.583 -16.726 1.00 75.00 94 PRO A CA 1
ATOM 695 C C . PRO A 1 94 ? 13.648 11.596 -17.851 1.00 75.00 94 PRO A C 1
ATOM 697 O O . PRO A 1 94 ? 12.467 11.354 -18.107 1.00 75.00 94 PRO A O 1
ATOM 700 N N . GLN A 1 95 ? 14.648 11.010 -18.518 1.00 79.62 95 GLN A N 1
ATOM 701 C CA . GLN A 1 95 ? 14.443 10.067 -19.625 1.00 79.62 95 GLN A CA 1
ATOM 702 C C . GLN A 1 95 ? 13.797 8.760 -19.144 1.00 79.62 95 GLN A C 1
ATOM 704 O O . GLN A 1 95 ? 12.957 8.189 -19.843 1.00 79.62 95 GLN A O 1
ATOM 709 N N . ALA A 1 96 ? 14.085 8.339 -17.908 1.00 84.06 96 ALA A N 1
ATOM 710 C CA . ALA A 1 96 ? 13.447 7.177 -17.289 1.00 84.06 96 ALA A CA 1
ATOM 711 C C . ALA A 1 96 ? 11.915 7.337 -17.148 1.00 84.06 96 ALA A C 1
ATOM 713 O O . ALA A 1 96 ? 11.169 6.357 -17.231 1.00 84.06 96 ALA A O 1
ATOM 714 N N . LEU A 1 97 ? 11.406 8.571 -16.998 1.00 83.25 97 LEU A N 1
ATOM 715 C CA . LEU A 1 97 ? 9.960 8.829 -16.925 1.00 83.25 97 LEU A CA 1
ATOM 716 C C . LEU A 1 97 ? 9.248 8.596 -18.263 1.00 83.25 97 LEU A C 1
ATOM 718 O O . LEU A 1 97 ? 8.093 8.163 -18.265 1.00 83.25 97 LEU A O 1
ATOM 722 N N . ALA A 1 98 ? 9.907 8.866 -19.394 1.00 84.12 98 ALA A N 1
ATOM 723 C CA . ALA A 1 98 ? 9.341 8.585 -20.714 1.00 84.12 98 ALA A CA 1
ATOM 724 C C . ALA A 1 98 ? 9.138 7.074 -20.899 1.00 84.12 98 ALA A C 1
ATOM 726 O O . ALA A 1 98 ? 8.055 6.630 -21.295 1.00 84.12 98 ALA A O 1
ATOM 727 N N . LEU A 1 99 ? 10.137 6.278 -20.501 1.00 88.56 99 LEU A N 1
ATOM 728 C CA . LEU A 1 99 ? 10.044 4.821 -20.524 1.00 88.56 99 LEU A CA 1
ATOM 729 C C . LEU A 1 99 ? 8.916 4.303 -19.624 1.00 88.56 99 LEU A C 1
ATOM 731 O O . LEU A 1 99 ? 8.172 3.416 -20.034 1.00 88.56 99 LEU A O 1
ATOM 735 N N . LEU A 1 100 ? 8.720 4.879 -18.435 1.00 89.19 100 LEU A N 1
ATOM 736 C CA . LEU A 1 100 ? 7.584 4.520 -17.584 1.00 89.19 100 LEU A CA 1
ATOM 737 C C . LEU A 1 100 ? 6.235 4.825 -18.250 1.00 89.19 100 LEU A C 1
ATOM 739 O O . LEU A 1 100 ? 5.348 3.973 -18.260 1.00 89.19 100 LEU A O 1
ATOM 743 N N . ARG A 1 101 ? 6.053 6.014 -18.828 1.00 87.88 101 ARG A N 1
ATOM 744 C CA . ARG A 1 101 ? 4.756 6.416 -19.405 1.00 87.88 101 ARG A CA 1
ATOM 745 C C . ARG A 1 101 ? 4.314 5.516 -20.559 1.00 87.88 101 ARG A C 1
ATOM 747 O O . ARG A 1 101 ? 3.128 5.218 -20.685 1.00 87.88 101 ARG A O 1
ATOM 754 N N . HIS A 1 102 ? 5.261 5.070 -21.380 1.00 87.38 102 HIS A N 1
ATOM 755 C CA . HIS A 1 102 ? 4.966 4.350 -22.622 1.00 87.38 102 HIS A CA 1
ATOM 756 C C . HIS A 1 102 ? 5.293 2.847 -22.562 1.00 87.38 102 HIS A C 1
ATOM 758 O O . HIS A 1 102 ? 4.665 2.049 -23.257 1.00 87.38 102 HIS A O 1
ATOM 764 N N . GLY A 1 103 ? 6.235 2.434 -21.712 1.00 87.62 103 GLY A N 1
ATOM 765 C CA . GLY A 1 103 ? 6.733 1.059 -21.626 1.00 87.62 103 GLY A CA 1
ATOM 766 C C . GLY A 1 103 ? 5.966 0.152 -20.661 1.00 87.62 103 GLY A C 1
ATOM 767 O O . GLY A 1 103 ? 5.931 -1.058 -20.869 1.00 87.62 103 GLY A O 1
ATOM 768 N N . GLN A 1 104 ? 5.285 0.700 -19.646 1.00 90.50 104 GLN A N 1
ATOM 769 C CA . GLN A 1 104 ? 4.611 -0.101 -18.607 1.00 90.50 104 GLN A CA 1
ATOM 770 C C . GLN A 1 104 ? 3.522 -1.042 -19.140 1.00 90.50 104 GLN A C 1
ATOM 772 O O . GLN A 1 104 ? 3.344 -2.139 -18.614 1.00 90.50 104 GLN A O 1
ATOM 777 N N . LYS A 1 105 ? 2.786 -0.627 -20.180 1.00 89.38 105 LYS A N 1
ATOM 778 C CA . LYS A 1 105 ? 1.743 -1.460 -20.808 1.00 89.38 105 LYS A CA 1
ATOM 779 C C . LYS A 1 105 ? 2.323 -2.568 -21.689 1.00 89.38 105 LYS A C 1
ATOM 781 O O . LYS A 1 105 ? 1.647 -3.560 -21.926 1.00 89.38 105 LYS A O 1
ATOM 786 N N . ARG A 1 106 ? 3.549 -2.380 -22.189 1.00 90.50 106 ARG A N 1
ATOM 787 C CA . ARG A 1 106 ? 4.219 -3.294 -23.125 1.00 90.50 106 ARG A CA 1
ATOM 788 C C . ARG A 1 106 ? 5.083 -4.322 -22.407 1.00 90.50 106 ARG A C 1
ATOM 790 O O . ARG A 1 106 ? 5.169 -5.454 -22.863 1.00 90.50 106 ARG A O 1
ATOM 797 N N . LEU A 1 107 ? 5.719 -3.936 -21.298 1.00 91.75 107 LEU A N 1
ATOM 798 C CA . LEU A 1 107 ? 6.667 -4.773 -20.568 1.00 91.75 107 LEU A CA 1
ATOM 799 C C . LEU A 1 107 ? 6.332 -4.822 -19.076 1.00 91.75 107 LEU A C 1
ATOM 801 O O . LEU A 1 107 ? 6.404 -3.819 -18.361 1.00 91.75 107 LEU A O 1
ATOM 805 N N . ALA A 1 108 ? 6.046 -6.030 -18.585 1.00 93.00 108 ALA A N 1
ATOM 806 C CA . ALA A 1 108 ? 5.785 -6.273 -17.168 1.00 93.00 108 ALA A CA 1
ATOM 807 C C . ALA A 1 108 ? 6.982 -5.893 -16.277 1.00 93.00 108 ALA A C 1
ATOM 809 O O . ALA A 1 108 ? 6.767 -5.387 -15.178 1.00 93.00 108 ALA A O 1
ATOM 810 N N . ALA A 1 109 ? 8.214 -6.067 -16.768 1.00 92.69 109 ALA A N 1
ATOM 811 C CA . ALA A 1 109 ? 9.448 -5.652 -16.096 1.00 92.69 109 ALA A CA 1
ATOM 812 C C . ALA A 1 109 ? 9.452 -4.153 -15.748 1.00 92.69 109 ALA A C 1
ATOM 814 O O . ALA A 1 109 ? 9.728 -3.770 -14.609 1.00 92.69 109 ALA A O 1
ATOM 815 N N . ILE A 1 110 ? 9.061 -3.303 -16.707 1.00 93.25 110 ILE A N 1
ATOM 816 C CA . ILE A 1 110 ? 8.960 -1.848 -16.522 1.00 93.25 110 ILE A CA 1
ATOM 817 C C . ILE A 1 110 ? 7.862 -1.524 -15.505 1.00 93.25 110 ILE A C 1
ATOM 819 O O . ILE A 1 110 ? 8.068 -0.700 -14.616 1.00 93.25 110 ILE A O 1
ATOM 823 N N . ARG A 1 111 ? 6.706 -2.201 -15.588 1.00 95.06 111 ARG A N 1
ATOM 824 C CA . ARG A 1 111 ? 5.604 -2.029 -14.624 1.00 95.06 111 ARG A CA 1
ATOM 825 C C . ARG A 1 111 ? 6.023 -2.379 -13.193 1.00 95.06 111 ARG A C 1
ATOM 827 O O . ARG A 1 111 ? 5.743 -1.603 -12.282 1.00 95.06 111 ARG A O 1
ATOM 834 N N . LYS A 1 112 ? 6.708 -3.511 -12.993 1.00 95.25 112 LYS A N 1
ATOM 835 C CA . LYS A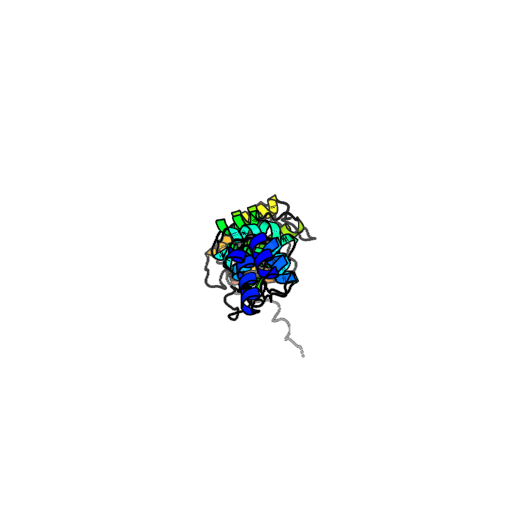 1 112 ? 7.226 -3.937 -11.679 1.00 95.25 112 LYS A CA 1
ATOM 836 C C . LYS A 1 112 ? 8.184 -2.898 -11.098 1.00 95.25 112 LYS A C 1
ATOM 838 O O . LYS A 1 112 ? 8.005 -2.478 -9.959 1.00 95.25 112 LYS A O 1
ATOM 843 N N . GLN A 1 113 ? 9.155 -2.437 -11.886 1.00 94.50 113 GLN A N 1
ATOM 844 C CA . GLN A 1 113 ? 10.139 -1.454 -11.423 1.00 94.50 113 GLN A CA 1
ATOM 845 C C . GLN A 1 113 ? 9.529 -0.067 -11.184 1.00 94.50 113 GLN A C 1
ATOM 847 O O . GLN A 1 113 ? 9.896 0.602 -10.221 1.00 94.50 113 GLN A O 1
ATOM 852 N N . GLY A 1 114 ? 8.541 0.344 -11.987 1.00 95.06 114 GLY A N 1
ATOM 853 C CA . GLY A 1 114 ? 7.766 1.563 -11.740 1.00 95.06 114 GLY A CA 1
ATOM 854 C C . GLY A 1 114 ? 6.994 1.516 -10.417 1.00 95.06 114 GLY A C 1
ATOM 855 O O . GLY A 1 114 ? 7.025 2.479 -9.649 1.00 95.06 114 GLY A O 1
ATOM 856 N N . ALA A 1 115 ? 6.353 0.383 -10.111 1.00 96.12 115 ALA A N 1
ATOM 857 C CA . ALA A 1 115 ? 5.686 0.160 -8.827 1.00 96.12 115 ALA A CA 1
ATOM 858 C C . ALA A 1 115 ? 6.677 0.102 -7.652 1.00 96.12 115 ALA A C 1
ATOM 860 O O . ALA A 1 115 ? 6.394 0.643 -6.579 1.00 96.12 115 ALA A O 1
ATOM 861 N N . LEU A 1 116 ? 7.855 -0.496 -7.853 1.00 95.31 116 LEU A N 1
ATOM 862 C CA . LEU A 1 116 ? 8.931 -0.549 -6.864 1.00 95.31 116 LEU A CA 1
ATOM 863 C C . LEU A 1 116 ? 9.454 0.846 -6.521 1.00 95.31 116 LEU A C 1
ATOM 865 O O . LEU A 1 116 ? 9.466 1.215 -5.346 1.00 95.31 116 LEU A O 1
ATOM 869 N N . ALA A 1 117 ? 9.800 1.645 -7.531 1.00 94.75 117 ALA A N 1
ATOM 870 C CA . ALA A 1 117 ? 10.260 3.018 -7.350 1.00 94.75 117 ALA A CA 1
ATOM 871 C C . ALA A 1 117 ? 9.197 3.889 -6.662 1.00 94.75 117 ALA A C 1
ATOM 873 O O . ALA A 1 117 ? 9.507 4.650 -5.742 1.00 94.75 117 ALA A O 1
ATOM 874 N N . LEU A 1 118 ? 7.923 3.743 -7.051 1.00 95.12 118 LEU A N 1
ATOM 875 C CA . LEU A 1 118 ? 6.812 4.445 -6.407 1.00 95.12 118 LEU A CA 1
ATOM 876 C C . LEU A 1 118 ? 6.687 4.043 -4.929 1.00 95.12 118 LEU A C 1
ATOM 878 O O . LEU A 1 118 ? 6.604 4.908 -4.059 1.00 95.12 118 LEU A O 1
ATOM 882 N N . THR A 1 119 ? 6.725 2.744 -4.629 1.00 94.31 119 THR A N 1
ATOM 883 C CA . THR A 1 119 ? 6.601 2.231 -3.257 1.00 94.31 119 THR A CA 1
ATOM 884 C C . THR A 1 119 ? 7.766 2.690 -2.379 1.00 94.31 119 THR A C 1
ATOM 886 O O . THR A 1 119 ? 7.541 3.164 -1.266 1.00 94.31 119 THR A O 1
ATOM 889 N N . ARG A 1 120 ? 9.006 2.645 -2.884 1.00 92.00 120 ARG A N 1
ATOM 890 C CA . ARG A 1 120 ? 10.187 3.164 -2.174 1.00 92.00 120 ARG A CA 1
ATOM 891 C C . ARG A 1 120 ? 10.095 4.667 -1.928 1.00 92.00 120 ARG A C 1
ATOM 893 O O . ARG A 1 120 ? 10.371 5.106 -0.817 1.00 92.00 120 ARG A O 1
ATOM 900 N N . SER A 1 121 ? 9.622 5.446 -2.902 1.00 92.50 121 SER A N 1
ATOM 901 C CA . SER A 1 121 ? 9.406 6.894 -2.733 1.00 92.50 121 SER A CA 1
ATOM 902 C C . SER A 1 121 ? 8.445 7.195 -1.577 1.00 92.50 121 SER A C 1
ATOM 904 O O . SER A 1 121 ? 8.709 8.075 -0.760 1.00 92.50 121 SER A O 1
ATOM 906 N N . VAL A 1 122 ? 7.367 6.410 -1.448 1.00 92.62 122 VAL A N 1
ATOM 907 C CA . VAL A 1 122 ? 6.423 6.519 -0.324 1.00 92.62 122 VAL A CA 1
ATOM 908 C C . VAL A 1 122 ? 7.087 6.168 1.012 1.00 92.62 122 VAL A C 1
ATOM 910 O O . VAL A 1 122 ? 6.904 6.896 1.987 1.00 92.62 122 VAL A O 1
ATOM 913 N N . ILE A 1 123 ? 7.876 5.089 1.065 1.00 89.44 123 ILE A N 1
ATOM 914 C CA . ILE A 1 123 ? 8.595 4.658 2.278 1.00 89.44 123 ILE A CA 1
ATOM 915 C C . ILE A 1 123 ? 9.602 5.722 2.731 1.00 89.44 123 ILE A C 1
ATOM 917 O O . ILE A 1 123 ? 9.670 6.044 3.918 1.00 89.44 123 ILE A O 1
ATOM 921 N N . HIS A 1 124 ? 10.349 6.298 1.788 1.00 89.00 124 HIS A N 1
ATOM 922 C CA . HIS A 1 124 ? 11.321 7.363 2.037 1.00 89.00 124 HIS A CA 1
ATOM 923 C C . HIS A 1 124 ? 10.678 8.741 2.254 1.00 89.00 124 HIS A C 1
ATOM 925 O O . HIS A 1 124 ? 11.391 9.703 2.520 1.00 89.00 124 HIS A O 1
ATOM 931 N N . LYS A 1 125 ? 9.340 8.832 2.204 1.00 89.94 125 LYS A N 1
ATOM 932 C CA . LYS A 1 125 ? 8.555 10.065 2.383 1.00 89.94 125 LYS A CA 1
ATOM 933 C C . LYS A 1 125 ? 8.876 11.165 1.362 1.00 89.94 125 LYS A C 1
ATOM 935 O O . LYS A 1 125 ? 8.664 12.342 1.642 1.00 89.94 125 LYS A O 1
ATOM 940 N N . ASP A 1 126 ? 9.326 10.789 0.169 1.00 91.38 126 ASP A N 1
ATOM 941 C CA . ASP A 1 126 ? 9.501 11.713 -0.952 1.00 91.38 126 ASP A CA 1
ATOM 942 C C . ASP A 1 126 ? 8.166 11.876 -1.694 1.00 91.38 126 ASP A C 1
ATOM 944 O O . ASP A 1 126 ? 7.842 11.137 -2.632 1.00 91.38 126 ASP A O 1
ATOM 948 N N . GLU A 1 127 ? 7.349 12.830 -1.234 1.00 91.00 127 GLU A N 1
ATOM 949 C CA . GLU A 1 127 ? 6.032 13.085 -1.825 1.00 91.00 127 GLU A CA 1
ATOM 950 C C . GLU A 1 127 ? 6.108 13.542 -3.280 1.00 91.00 127 GLU A C 1
ATOM 952 O O . GLU A 1 127 ? 5.271 13.139 -4.088 1.00 91.00 127 GLU A O 1
ATOM 957 N N . ASN A 1 128 ? 7.110 14.347 -3.629 1.00 91.81 128 ASN A N 1
ATOM 958 C CA . ASN A 1 128 ? 7.238 14.914 -4.966 1.00 91.81 128 ASN A CA 1
ATOM 959 C C . ASN A 1 128 ? 7.553 13.822 -5.987 1.00 91.81 128 ASN A C 1
ATOM 961 O O . ASN A 1 128 ? 6.952 13.770 -7.064 1.00 91.81 128 ASN A O 1
ATOM 965 N N . ARG A 1 129 ? 8.475 12.911 -5.658 1.00 92.00 129 ARG A N 1
ATOM 966 C CA . ARG A 1 129 ? 8.775 11.754 -6.506 1.00 92.00 129 ARG A CA 1
ATOM 967 C C . ARG A 1 129 ? 7.604 10.783 -6.561 1.00 92.00 129 ARG A C 1
ATOM 969 O O . ARG A 1 129 ? 7.223 10.378 -7.658 1.00 92.00 129 ARG A O 1
ATOM 976 N N . ALA A 1 130 ? 6.993 10.459 -5.420 1.00 93.81 130 ALA A N 1
ATOM 977 C CA . ALA A 1 130 ? 5.845 9.556 -5.383 1.00 93.81 130 ALA A CA 1
ATOM 978 C C . ALA A 1 130 ? 4.677 10.085 -6.233 1.00 93.81 130 ALA A C 1
ATOM 980 O O . ALA A 1 130 ? 4.103 9.349 -7.034 1.00 93.81 130 ALA A O 1
ATOM 981 N N . GLU A 1 131 ? 4.359 11.376 -6.130 1.00 93.19 131 GLU A N 1
ATOM 982 C CA . GLU A 1 131 ? 3.306 11.996 -6.929 1.00 93.19 131 GLU A CA 1
ATOM 983 C C . GLU A 1 131 ? 3.653 12.023 -8.424 1.00 93.19 131 GLU A C 1
ATOM 985 O O . GLU A 1 131 ? 2.804 11.675 -9.248 1.00 93.19 131 GLU A O 1
ATOM 990 N N . ARG A 1 132 ? 4.897 12.367 -8.796 1.00 92.25 132 ARG A N 1
ATOM 991 C CA . ARG A 1 132 ? 5.353 12.307 -10.198 1.00 92.25 132 ARG A CA 1
ATOM 992 C C . ARG A 1 132 ? 5.197 10.905 -10.787 1.00 92.25 132 ARG A C 1
ATOM 994 O O . ARG A 1 132 ? 4.691 10.772 -11.900 1.00 92.25 132 ARG A O 1
ATOM 1001 N N . LEU A 1 133 ? 5.596 9.871 -10.047 1.00 93.44 133 LEU A N 1
ATOM 1002 C CA . LEU A 1 133 ? 5.507 8.476 -10.485 1.00 93.44 133 LEU A CA 1
ATOM 1003 C C . LEU A 1 133 ? 4.058 7.992 -10.578 1.00 93.44 133 LEU A C 1
ATOM 1005 O O . LEU A 1 133 ? 3.684 7.356 -11.562 1.00 93.44 133 LEU A O 1
ATOM 1009 N N . TYR A 1 134 ? 3.215 8.355 -9.612 1.00 93.44 134 TYR A N 1
ATOM 1010 C CA . TYR A 1 134 ? 1.782 8.080 -9.686 1.00 93.44 134 TYR A CA 1
ATOM 1011 C C . TYR A 1 134 ? 1.149 8.726 -10.928 1.00 93.44 134 TYR A C 1
ATOM 1013 O O . TYR A 1 134 ? 0.461 8.052 -11.694 1.00 93.44 134 TYR A O 1
ATOM 1021 N N . ARG A 1 135 ? 1.450 10.005 -11.196 1.00 91.56 135 ARG A N 1
ATOM 1022 C CA . ARG A 1 135 ? 0.979 10.719 -12.398 1.00 91.56 135 ARG A CA 1
ATOM 1023 C C . ARG A 1 135 ? 1.552 10.150 -13.701 1.00 91.56 135 ARG A C 1
ATOM 1025 O O . ARG A 1 135 ? 0.926 10.291 -14.745 1.00 91.56 135 ARG A O 1
ATOM 1032 N N . ALA A 1 136 ? 2.711 9.492 -13.657 1.00 90.69 136 ALA A N 1
ATOM 1033 C CA . ALA A 1 136 ? 3.273 8.753 -14.790 1.00 90.69 136 ALA A CA 1
ATOM 1034 C C . ALA A 1 136 ? 2.571 7.403 -15.049 1.00 90.69 136 ALA A C 1
ATOM 1036 O O . ALA A 1 136 ? 2.928 6.707 -15.999 1.00 90.69 136 ALA A O 1
ATOM 1037 N N . GLY A 1 137 ? 1.573 7.036 -14.237 1.00 92.12 137 GLY A N 1
ATOM 1038 C CA . GLY A 1 137 ? 0.783 5.818 -14.395 1.00 92.12 137 GLY A CA 1
ATOM 1039 C C . GLY A 1 137 ? 1.374 4.593 -13.699 1.00 92.12 137 GLY A C 1
ATOM 1040 O O . GLY A 1 137 ? 0.940 3.483 -13.998 1.00 92.12 137 GLY A O 1
ATOM 1041 N N . CYS A 1 138 ? 2.349 4.768 -12.796 1.00 94.25 138 CYS A N 1
ATOM 1042 C CA . CYS A 1 138 ? 2.892 3.658 -12.014 1.00 94.25 138 CYS A CA 1
ATOM 1043 C C . CYS A 1 138 ? 1.800 2.964 -11.189 1.00 94.25 138 CYS A C 1
ATOM 1045 O O . CYS A 1 138 ? 0.972 3.607 -10.535 1.00 94.25 138 CYS A O 1
ATOM 1047 N N . ASP A 1 139 ? 1.819 1.632 -11.204 1.00 93.69 139 ASP A N 1
ATOM 1048 C CA . ASP A 1 139 ? 0.830 0.811 -10.511 1.00 93.69 139 ASP A CA 1
ATOM 1049 C C . ASP A 1 139 ? 1.021 0.886 -8.987 1.00 93.69 139 ASP A C 1
ATOM 1051 O O . ASP A 1 139 ? 1.851 0.198 -8.397 1.00 93.69 139 ASP A O 1
ATOM 1055 N N . HIS A 1 140 ? 0.227 1.737 -8.338 1.00 93.56 140 HIS A N 1
ATOM 1056 C CA . HIS A 1 140 ? 0.256 1.963 -6.891 1.00 93.56 140 HIS A CA 1
ATOM 1057 C C . HIS A 1 140 ? -0.250 0.776 -6.054 1.00 93.56 140 HIS A C 1
ATOM 1059 O O . HIS A 1 140 ? -0.158 0.820 -4.825 1.00 93.56 140 HIS A O 1
ATOM 1065 N N . ARG A 1 141 ? -0.804 -0.266 -6.688 1.00 92.88 141 ARG A N 1
ATOM 1066 C CA . ARG A 1 141 ? -1.368 -1.448 -6.016 1.00 92.88 141 ARG A CA 1
ATOM 1067 C C . ARG A 1 141 ? -0.590 -2.724 -6.287 1.00 92.88 141 ARG A C 1
ATOM 1069 O O . ARG A 1 141 ? -0.842 -3.715 -5.606 1.00 92.88 141 ARG A O 1
ATOM 1076 N N . LEU A 1 142 ? 0.318 -2.713 -7.258 1.00 94.88 142 LEU A N 1
ATOM 1077 C CA . LEU A 1 142 ? 1.168 -3.856 -7.542 1.00 94.88 142 LEU A CA 1
ATOM 1078 C C . LEU A 1 142 ? 2.054 -4.150 -6.332 1.00 94.88 142 LEU A C 1
ATOM 1080 O O . LEU A 1 142 ? 2.782 -3.278 -5.857 1.00 94.88 142 LEU A O 1
ATOM 1084 N N . GLU A 1 143 ? 1.975 -5.384 -5.845 1.00 94.88 143 GLU A N 1
ATOM 1085 C CA . GLU A 1 143 ? 2.866 -5.858 -4.798 1.00 94.88 143 GLU A CA 1
ATOM 1086 C C . GLU A 1 143 ? 4.275 -6.058 -5.354 1.00 94.88 143 GLU A C 1
ATOM 1088 O O . GLU A 1 143 ? 4.485 -6.712 -6.377 1.00 94.88 143 GLU A O 1
ATOM 1093 N N . VAL A 1 144 ? 5.237 -5.468 -4.659 1.00 94.38 144 VAL A N 1
ATOM 1094 C CA . VAL A 1 144 ? 6.658 -5.457 -4.984 1.00 94.38 144 VAL A CA 1
ATOM 1095 C C . VAL A 1 144 ? 7.471 -5.794 -3.733 1.00 94.38 144 VAL A C 1
ATOM 1097 O O . VAL A 1 144 ? 7.033 -5.500 -2.614 1.00 94.38 144 VAL A O 1
ATOM 1100 N N . PRO A 1 145 ? 8.648 -6.424 -3.884 1.00 92.06 145 PRO A N 1
ATOM 1101 C CA . PRO A 1 145 ? 9.498 -6.752 -2.749 1.00 92.06 145 PRO A CA 1
ATOM 1102 C C . PRO A 1 145 ? 10.122 -5.476 -2.173 1.00 92.06 145 PRO A C 1
ATOM 1104 O O . PRO A 1 145 ? 10.910 -4.801 -2.833 1.00 92.06 145 PRO A O 1
ATOM 1107 N N . ILE A 1 146 ? 9.800 -5.157 -0.920 1.00 87.88 146 ILE A N 1
ATOM 1108 C CA . ILE A 1 146 ? 10.419 -4.048 -0.182 1.00 87.88 146 ILE A CA 1
ATOM 1109 C C . ILE A 1 146 ? 11.254 -4.566 0.991 1.00 87.88 146 ILE A C 1
ATOM 1111 O O . ILE A 1 146 ? 10.910 -5.605 1.562 1.00 87.88 146 ILE A O 1
ATOM 1115 N N . PRO A 1 147 ? 12.329 -3.861 1.393 1.00 80.88 147 PRO A N 1
ATOM 1116 C CA . PRO A 1 147 ? 13.069 -4.197 2.603 1.00 80.88 147 PRO A CA 1
ATOM 1117 C C . PRO A 1 147 ? 12.144 -4.241 3.821 1.00 80.88 147 PRO A C 1
ATOM 1119 O O . PRO A 1 147 ? 11.349 -3.329 4.056 1.00 80.88 147 PRO A O 1
ATOM 1122 N N . CYS A 1 148 ? 12.237 -5.313 4.604 1.00 73.12 148 CYS A N 1
ATOM 1123 C CA . CYS A 1 148 ? 11.443 -5.465 5.809 1.00 73.12 148 CYS A CA 1
ATOM 1124 C C . CYS A 1 148 ? 11.934 -4.492 6.891 1.00 73.12 148 CYS A C 1
ATOM 1126 O O . CYS A 1 148 ? 13.046 -4.621 7.393 1.00 73.12 148 CYS A O 1
ATOM 1128 N N . THR A 1 149 ? 11.094 -3.527 7.268 1.00 63.59 149 THR A N 1
ATOM 1129 C CA . THR A 1 149 ? 11.419 -2.493 8.268 1.00 63.59 149 THR A CA 1
ATOM 1130 C C . THR A 1 149 ? 10.999 -2.864 9.695 1.00 63.59 149 THR A C 1
ATOM 1132 O O . THR A 1 149 ? 11.130 -2.049 10.608 1.00 63.59 149 THR A O 1
ATOM 1135 N N . TYR A 1 150 ? 10.489 -4.081 9.927 1.00 64.69 150 TYR A N 1
ATOM 1136 C CA . TYR A 1 150 ? 10.174 -4.534 11.282 1.00 64.69 150 TYR A CA 1
ATOM 1137 C C . TYR A 1 150 ? 11.454 -4.753 12.090 1.00 64.69 150 TYR A C 1
ATOM 1139 O O . TYR A 1 150 ? 12.372 -5.425 11.633 1.00 64.69 150 TYR A O 1
ATOM 1147 N N . ALA A 1 151 ? 11.470 -4.271 13.334 1.00 55.62 151 ALA A N 1
ATOM 1148 C CA . ALA A 1 151 ? 12.633 -4.345 14.224 1.00 55.62 151 ALA A CA 1
ATOM 1149 C C . ALA A 1 151 ? 13.168 -5.774 14.480 1.00 55.62 151 ALA A C 1
ATOM 1151 O O . ALA A 1 151 ? 14.312 -5.935 14.880 1.00 55.62 151 ALA A O 1
ATOM 1152 N N . TYR A 1 152 ? 12.356 -6.812 14.252 1.00 59.97 152 TYR A N 1
ATOM 1153 C CA . TYR A 1 152 ? 12.721 -8.226 14.425 1.00 59.97 152 TYR A CA 1
ATOM 1154 C C . TYR A 1 152 ? 13.055 -8.944 13.104 1.00 59.97 152 TYR A C 1
ATOM 1156 O O . TYR A 1 152 ? 13.256 -10.162 13.080 1.00 59.97 152 TYR A O 1
ATOM 1164 N N . ALA A 1 153 ? 13.060 -8.229 11.980 1.00 60.09 153 ALA A N 1
ATOM 1165 C CA . ALA A 1 153 ? 13.390 -8.813 10.693 1.00 60.09 153 ALA A CA 1
ATOM 1166 C C . ALA A 1 153 ? 14.889 -9.119 10.612 1.00 60.09 153 ALA A C 1
ATOM 1168 O O . ALA A 1 153 ? 15.727 -8.287 10.949 1.00 60.09 153 ALA A O 1
ATOM 1169 N N . ARG A 1 154 ? 15.241 -10.318 10.131 1.00 62.19 154 ARG A N 1
ATOM 1170 C CA . ARG A 1 154 ? 16.633 -10.605 9.756 1.00 62.19 154 ARG A CA 1
ATOM 1171 C C . ARG A 1 154 ? 17.026 -9.679 8.600 1.00 62.19 154 ARG A C 1
ATOM 1173 O O . ARG A 1 154 ? 16.215 -9.485 7.691 1.00 62.19 154 ARG A O 1
ATOM 1180 N N . SER A 1 155 ? 18.254 -9.161 8.634 1.00 63.62 155 SER A N 1
ATOM 1181 C CA . SER A 1 155 ? 18.826 -8.365 7.541 1.00 63.62 155 SER A CA 1
ATOM 1182 C C . SER A 1 155 ? 18.630 -9.070 6.193 1.00 63.62 155 SER A C 1
ATOM 1184 O O . SER A 1 155 ? 18.743 -10.294 6.108 1.00 63.62 155 SER A O 1
ATOM 1186 N N . GLY A 1 156 ? 18.271 -8.307 5.161 1.00 66.69 156 GLY A N 1
ATOM 1187 C CA . GLY A 1 156 ? 18.050 -8.820 3.806 1.00 66.69 156 GLY A CA 1
ATOM 1188 C C . GLY A 1 156 ? 16.686 -9.470 3.547 1.00 66.69 156 GLY A C 1
ATOM 1189 O O . GLY A 1 156 ? 16.409 -9.842 2.411 1.00 66.69 156 GLY A O 1
ATOM 1190 N N . LYS A 1 157 ? 15.793 -9.589 4.542 1.00 78.38 157 LYS A N 1
ATOM 1191 C CA . LYS A 1 157 ? 14.421 -10.055 4.281 1.00 78.38 157 LYS A CA 1
ATOM 1192 C C . LYS A 1 157 ? 13.614 -8.989 3.544 1.00 78.38 157 LYS A C 1
ATOM 1194 O O . LYS A 1 157 ? 13.499 -7.858 4.015 1.00 78.38 157 LYS A O 1
ATOM 1199 N N . THR A 1 158 ? 12.987 -9.383 2.442 1.00 83.50 158 THR A N 1
ATOM 1200 C CA . THR A 1 158 ? 11.975 -8.584 1.750 1.00 83.50 158 THR A CA 1
ATOM 1201 C C . THR A 1 158 ? 10.570 -9.061 2.111 1.00 83.50 158 THR A C 1
ATOM 1203 O O . THR A 1 158 ? 10.363 -10.215 2.493 1.00 83.50 158 THR A O 1
ATOM 1206 N N . LEU A 1 159 ? 9.597 -8.155 2.037 1.00 85.94 159 LEU A N 1
ATOM 1207 C CA . LEU A 1 159 ? 8.175 -8.468 2.148 1.00 85.94 159 LEU A CA 1
ATOM 1208 C C . LEU A 1 159 ? 7.430 -7.873 0.950 1.00 85.94 159 LEU A C 1
ATOM 1210 O O . LEU A 1 159 ? 7.800 -6.785 0.501 1.00 85.94 159 LEU A O 1
ATOM 1214 N N . PRO A 1 160 ? 6.388 -8.549 0.439 1.00 92.00 160 PRO A N 1
ATOM 1215 C CA . PRO A 1 160 ? 5.520 -7.959 -0.567 1.00 92.00 160 PRO A CA 1
ATOM 1216 C C . PRO A 1 160 ? 4.764 -6.771 0.039 1.00 92.00 160 PRO A C 1
ATOM 1218 O O . PRO A 1 160 ? 4.219 -6.853 1.142 1.00 92.00 160 PRO A O 1
ATOM 1221 N N . SER A 1 161 ? 4.760 -5.648 -0.674 1.00 91.75 161 SER A N 1
ATOM 1222 C CA . SER A 1 161 ? 3.993 -4.454 -0.319 1.00 91.75 161 SER A CA 1
ATOM 1223 C C . SER A 1 161 ? 3.711 -3.602 -1.551 1.00 91.75 161 SER A C 1
ATOM 1225 O O . SER A 1 161 ? 4.291 -3.831 -2.604 1.00 91.75 161 SER A O 1
ATOM 1227 N N . CYS A 1 162 ? 2.849 -2.598 -1.432 1.00 93.12 162 CYS A N 1
ATOM 1228 C CA . CYS A 1 162 ? 2.548 -1.661 -2.509 1.00 93.12 162 CYS A CA 1
ATOM 1229 C C . CYS A 1 162 ? 2.484 -0.221 -1.995 1.00 93.12 162 CYS A C 1
ATOM 1231 O O . CYS A 1 162 ? 2.249 0.035 -0.810 1.00 93.12 162 CYS A O 1
ATOM 1233 N N . ALA A 1 163 ? 2.654 0.738 -2.904 1.00 93.94 163 ALA A N 1
ATOM 1234 C CA . ALA A 1 163 ? 2.683 2.161 -2.583 1.00 93.94 163 ALA A CA 1
ATOM 1235 C C . ALA A 1 163 ? 1.434 2.630 -1.827 1.00 93.94 163 ALA A C 1
ATOM 1237 O O . ALA A 1 163 ? 1.538 3.383 -0.859 1.00 93.94 163 ALA A O 1
ATOM 1238 N N . MET A 1 164 ? 0.257 2.142 -2.225 1.00 92.25 164 MET A N 1
ATOM 1239 C CA . MET A 1 164 ? -1.008 2.465 -1.568 1.00 92.25 164 MET A CA 1
ATOM 1240 C C . MET A 1 164 ? -1.032 2.023 -0.101 1.00 92.25 164 MET A C 1
ATOM 1242 O O . MET A 1 164 ? -1.493 2.757 0.775 1.00 92.25 164 MET A O 1
ATOM 1246 N N . TRP A 1 165 ? -0.532 0.816 0.173 1.00 91.31 165 TRP A N 1
ATOM 1247 C CA . TRP A 1 165 ? -0.451 0.269 1.523 1.00 91.31 165 TRP A CA 1
ATOM 1248 C C . TRP A 1 165 ? 0.581 1.014 2.370 1.00 91.31 165 TRP A C 1
ATOM 1250 O O . TRP A 1 165 ? 0.283 1.408 3.496 1.00 91.31 165 TRP A O 1
ATOM 1260 N N . GLU A 1 166 ? 1.765 1.295 1.828 1.00 90.88 166 GLU A N 1
ATOM 1261 C CA . GLU A 1 166 ? 2.780 2.072 2.546 1.00 90.88 166 GLU A CA 1
ATOM 1262 C C . GLU A 1 166 ? 2.312 3.502 2.848 1.00 90.88 166 GLU A C 1
ATOM 1264 O O . GLU A 1 166 ? 2.519 3.999 3.957 1.00 90.88 166 GLU A O 1
ATOM 1269 N N . ALA A 1 167 ? 1.577 4.143 1.934 1.00 91.75 167 ALA A N 1
ATOM 1270 C CA . ALA A 1 167 ? 1.025 5.476 2.171 1.00 91.75 167 ALA A CA 1
ATOM 1271 C C . ALA A 1 167 ? -0.023 5.476 3.289 1.00 91.75 167 ALA A C 1
ATOM 1273 O O . ALA A 1 167 ? -0.108 6.422 4.075 1.00 91.75 167 ALA A O 1
ATOM 1274 N N . PHE A 1 168 ? -0.795 4.394 3.406 1.00 90.31 168 PHE A N 1
ATOM 1275 C CA . PHE A 1 168 ? -1.718 4.216 4.517 1.00 90.31 168 PHE A CA 1
ATOM 1276 C C . PHE A 1 168 ? -0.983 4.077 5.859 1.00 90.31 168 PHE A C 1
ATOM 1278 O O . PHE A 1 168 ? -1.321 4.783 6.815 1.00 90.31 168 PHE A O 1
ATOM 1285 N N . LYS A 1 169 ? 0.029 3.202 5.933 1.00 86.38 169 LYS A N 1
ATOM 1286 C CA . LYS A 1 169 ? 0.744 2.877 7.179 1.00 86.38 169 LYS A CA 1
ATOM 1287 C C . LYS A 1 169 ? 1.615 4.023 7.693 1.00 86.38 169 LYS A C 1
ATOM 1289 O O . LYS A 1 169 ? 1.487 4.435 8.846 1.00 86.38 169 LYS A O 1
ATOM 1294 N N . THR A 1 170 ? 2.528 4.500 6.854 1.00 79.94 170 THR A N 1
ATOM 1295 C CA . THR A 1 170 ? 3.669 5.343 7.252 1.00 79.94 170 THR A CA 1
ATOM 1296 C C . THR A 1 170 ? 3.775 6.612 6.419 1.00 79.94 170 THR A C 1
ATOM 1298 O O . THR A 1 170 ? 4.285 7.615 6.923 1.00 79.94 170 THR A O 1
ATOM 1301 N N . GLY A 1 171 ? 3.296 6.572 5.173 1.00 69.12 171 GLY A N 1
ATOM 1302 C CA . GLY A 1 171 ? 3.352 7.700 4.257 1.00 69.12 171 GLY A CA 1
ATOM 1303 C C . GLY A 1 171 ? 2.304 8.778 4.533 1.00 69.12 171 GLY A C 1
ATOM 1304 O O . GLY A 1 171 ? 1.503 8.728 5.477 1.00 69.12 171 GLY A O 1
ATOM 1305 N N . SER A 1 172 ? 2.349 9.796 3.681 1.00 82.81 172 SER A N 1
ATOM 1306 C CA . SER A 1 172 ? 1.529 10.994 3.800 1.00 82.81 172 SER A CA 1
ATOM 1307 C C . SER A 1 172 ? 0.048 10.709 3.592 1.00 82.81 172 SER A C 1
ATOM 1309 O O . SER A 1 172 ? -0.346 10.049 2.625 1.00 82.81 172 SER A O 1
ATOM 1311 N N . PHE A 1 173 ? -0.791 11.281 4.461 1.00 86.38 173 PHE A N 1
ATOM 1312 C CA . PHE A 1 173 ? -2.241 11.281 4.271 1.00 86.38 173 PHE A CA 1
ATOM 1313 C C . PHE A 1 173 ? -2.625 11.864 2.901 1.00 86.38 173 PHE A C 1
ATOM 1315 O O . PHE A 1 173 ? -3.524 11.347 2.241 1.00 86.38 173 PHE A O 1
ATOM 1322 N N . ARG A 1 174 ? -1.875 12.867 2.425 1.00 88.88 174 ARG A N 1
ATOM 1323 C CA . ARG A 1 174 ? -2.046 13.477 1.103 1.00 88.88 174 ARG A CA 1
ATOM 1324 C C . ARG A 1 174 ? -1.790 12.482 -0.030 1.00 88.88 174 ARG A C 1
ATOM 1326 O O . ARG A 1 174 ? -2.638 12.342 -0.904 1.00 88.88 174 ARG A O 1
ATOM 1333 N N . LEU A 1 175 ? -0.675 11.749 -0.005 1.00 89.44 175 LEU A N 1
ATOM 1334 C CA . LEU A 1 175 ? -0.371 10.737 -1.030 1.00 89.44 175 LEU A CA 1
ATOM 1335 C C . LEU A 1 175 ? -1.414 9.617 -1.060 1.00 89.44 175 LEU A C 1
ATOM 1337 O O . LEU A 1 175 ? -1.855 9.210 -2.133 1.00 89.44 175 LEU A O 1
ATOM 1341 N N . PHE A 1 176 ? -1.844 9.148 0.112 1.00 90.00 176 PHE A N 1
ATOM 1342 C CA . PHE A 1 176 ? -2.912 8.154 0.212 1.00 90.00 176 PHE A CA 1
ATOM 1343 C C . PHE A 1 176 ? -4.219 8.657 -0.426 1.00 90.00 176 PHE A C 1
ATOM 1345 O O . PHE A 1 176 ? -4.900 7.914 -1.135 1.00 90.00 176 PHE A O 1
ATOM 1352 N N . MET A 1 177 ? -4.541 9.941 -0.237 1.00 87.25 177 MET A N 1
ATOM 1353 C CA . MET A 1 177 ? -5.691 10.593 -0.867 1.00 87.25 177 MET A CA 1
ATOM 1354 C C . MET A 1 177 ? -5.552 10.727 -2.386 1.00 87.25 177 MET A C 1
ATOM 1356 O O . MET A 1 177 ? -6.525 10.464 -3.094 1.00 87.25 177 MET A O 1
ATOM 1360 N N . ILE A 1 178 ? -4.364 11.100 -2.873 1.00 88.06 178 ILE A N 1
ATOM 1361 C CA . ILE A 1 178 ? -4.052 11.230 -4.306 1.00 88.06 178 ILE A CA 1
ATOM 1362 C C . ILE A 1 178 ? -4.205 9.883 -5.019 1.00 88.06 178 ILE A C 1
ATOM 1364 O O . ILE A 1 178 ? -4.828 9.817 -6.078 1.00 88.06 178 ILE A O 1
ATOM 1368 N N . MET A 1 179 ? -3.677 8.809 -4.425 1.00 88.38 179 MET A N 1
ATOM 1369 C CA . MET A 1 179 ? -3.772 7.459 -4.988 1.00 88.38 179 MET A CA 1
ATOM 1370 C C . MET A 1 179 ? -5.185 6.871 -4.893 1.00 88.38 179 MET A C 1
ATOM 1372 O O . MET A 1 179 ? -5.552 6.024 -5.698 1.00 88.38 179 MET A O 1
ATOM 1376 N N . GLY A 1 180 ? -5.995 7.351 -3.945 1.00 81.56 180 GLY A N 1
ATOM 1377 C CA . GLY A 1 180 ? -7.433 7.119 -3.893 1.00 81.56 180 GLY A CA 1
ATOM 1378 C C . GLY A 1 180 ? -7.833 5.663 -3.608 1.00 81.56 180 GLY A C 1
ATOM 1379 O O . GLY A 1 180 ? -7.861 4.820 -4.509 1.00 81.56 180 GLY A O 1
ATOM 1380 N N . PRO A 1 181 ? -8.289 5.329 -2.388 1.00 70.31 181 PRO A N 1
ATOM 1381 C CA . PRO A 1 181 ? -8.934 4.041 -2.173 1.00 70.31 181 PRO A CA 1
ATOM 1382 C C . PRO A 1 181 ? -10.333 4.107 -2.801 1.00 70.31 181 PRO A C 1
ATOM 1384 O O . PRO A 1 181 ? -11.249 4.712 -2.249 1.00 70.31 181 PRO A O 1
ATOM 1387 N N . THR A 1 182 ? -10.483 3.574 -4.014 1.00 67.75 182 THR A N 1
ATOM 1388 C CA . THR A 1 182 ? -11.714 3.713 -4.816 1.00 67.75 182 THR A CA 1
ATOM 1389 C C . THR A 1 182 ? -12.687 2.546 -4.671 1.00 67.75 182 THR A C 1
ATOM 1391 O O . THR A 1 182 ? -13.881 2.719 -4.903 1.00 67.75 182 THR A O 1
ATOM 1394 N N . ARG A 1 183 ? -12.231 1.351 -4.268 1.00 75.75 183 ARG A N 1
ATOM 1395 C CA . ARG A 1 183 ? -13.113 0.179 -4.147 1.00 75.75 183 ARG A CA 1
ATOM 1396 C C . ARG A 1 183 ? -13.656 0.072 -2.724 1.00 75.75 183 ARG A C 1
ATOM 1398 O O . ARG A 1 183 ? -12.891 0.077 -1.764 1.00 75.75 183 ARG A O 1
ATOM 1405 N N . LYS A 1 184 ? -14.974 -0.113 -2.582 1.00 74.62 184 LYS A N 1
ATOM 1406 C CA . LYS A 1 184 ? -15.648 -0.253 -1.272 1.00 74.62 184 LYS A CA 1
ATOM 1407 C C . LYS A 1 184 ? -15.048 -1.360 -0.394 1.00 74.62 184 LYS A C 1
ATOM 1409 O O . LYS A 1 184 ? -14.914 -1.174 0.811 1.00 74.62 184 LYS A O 1
ATOM 1414 N N . LYS A 1 185 ? -14.656 -2.491 -0.995 1.00 76.00 185 LYS A N 1
ATOM 1415 C CA . LYS A 1 185 ? -14.001 -3.602 -0.281 1.00 76.00 185 LYS A CA 1
ATOM 1416 C C . LYS A 1 185 ? -12.656 -3.178 0.319 1.00 76.00 185 LYS A C 1
ATOM 1418 O O . LYS A 1 185 ? -12.372 -3.510 1.465 1.00 76.00 185 LYS A O 1
ATOM 1423 N N . ASP A 1 186 ? -11.878 -2.391 -0.421 1.00 84.25 186 ASP A N 1
ATOM 1424 C CA . ASP A 1 186 ? -10.577 -1.898 0.035 1.00 84.25 186 ASP A CA 1
ATOM 1425 C C . ASP A 1 186 ? -10.754 -0.953 1.226 1.00 84.25 186 ASP A C 1
ATOM 1427 O O . ASP A 1 186 ? -10.032 -1.067 2.211 1.00 84.25 186 ASP A O 1
ATOM 1431 N N . LEU A 1 187 ? -11.759 -0.068 1.179 1.00 91.06 187 LEU A N 1
ATOM 1432 C CA . LEU A 1 187 ? -12.054 0.865 2.273 1.00 91.06 187 LEU A CA 1
ATOM 1433 C C . LEU A 1 187 ? -12.303 0.143 3.602 1.00 91.06 187 LEU A C 1
ATOM 1435 O O . LEU A 1 187 ? -11.785 0.564 4.637 1.00 91.06 187 LEU A O 1
ATOM 1439 N N . GLN A 1 188 ? -13.072 -0.951 3.573 1.00 92.75 188 GLN A N 1
ATOM 1440 C CA . GLN A 1 188 ? -13.343 -1.735 4.777 1.00 92.75 188 GLN A CA 1
ATOM 1441 C C . GLN A 1 188 ? -12.078 -2.422 5.303 1.00 92.75 188 GLN A C 1
ATOM 1443 O O . GLN A 1 188 ? -11.840 -2.407 6.510 1.00 92.75 188 GLN A O 1
ATOM 1448 N N . ASN A 1 189 ? -11.253 -2.971 4.407 1.00 91.56 189 ASN A N 1
ATOM 1449 C CA . ASN A 1 189 ? -9.982 -3.590 4.778 1.00 91.56 189 ASN A CA 1
ATOM 1450 C C . ASN A 1 189 ? -9.039 -2.568 5.429 1.00 91.56 189 ASN A C 1
ATOM 1452 O O . ASN A 1 189 ? -8.545 -2.818 6.522 1.00 91.56 189 ASN A O 1
ATOM 1456 N N . TYR A 1 190 ? -8.861 -1.380 4.840 1.00 92.44 190 TYR A N 1
ATOM 1457 C CA . TYR A 1 190 ? -8.058 -0.315 5.454 1.00 92.44 190 TYR A CA 1
ATOM 1458 C C . TYR A 1 190 ? -8.586 0.093 6.834 1.00 92.44 190 TYR A C 1
ATOM 1460 O O . TYR A 1 190 ? -7.799 0.353 7.740 1.00 92.44 190 TYR A O 1
ATOM 1468 N N . LEU A 1 191 ? -9.910 0.116 7.028 1.00 93.44 191 LEU A N 1
ATOM 1469 C CA . LEU A 1 191 ? -10.491 0.452 8.327 1.00 93.44 191 LEU A CA 1
ATOM 1470 C C . LEU A 1 191 ? -10.203 -0.635 9.376 1.00 93.44 191 LEU A C 1
ATOM 1472 O O . LEU A 1 191 ? -9.916 -0.310 10.526 1.00 93.44 191 LEU A O 1
ATOM 1476 N N . HIS A 1 192 ? -10.237 -1.918 8.997 1.00 91.56 192 HIS A N 1
ATOM 1477 C CA . HIS A 1 192 ? -9.841 -3.022 9.886 1.00 91.56 192 HIS A CA 1
ATOM 1478 C C . HIS A 1 192 ? -8.358 -2.967 10.246 1.00 91.56 192 HIS A C 1
ATOM 1480 O O . HIS A 1 192 ? -7.988 -3.256 11.384 1.00 91.56 192 HIS A O 1
ATOM 1486 N N . GLU A 1 193 ? -7.536 -2.539 9.297 1.00 90.06 193 GLU A N 1
ATOM 1487 C CA . GLU A 1 193 ? -6.086 -2.446 9.425 1.00 90.06 193 GLU A CA 1
ATOM 1488 C C . GLU A 1 193 ? -5.593 -1.104 9.997 1.00 90.06 193 GLU A C 1
ATOM 1490 O O . GLU A 1 193 ? -4.393 -0.824 10.014 1.00 90.06 193 GLU A O 1
ATOM 1495 N N . ALA A 1 194 ? -6.490 -0.269 10.534 1.00 89.56 194 ALA A N 1
ATOM 1496 C CA . ALA A 1 194 ? -6.155 1.045 11.095 1.00 89.56 194 ALA A CA 1
ATOM 1497 C C . ALA A 1 194 ? -5.144 0.997 12.258 1.00 89.56 194 ALA A C 1
ATOM 1499 O O . ALA A 1 194 ? -4.516 2.001 12.596 1.00 89.56 194 ALA A O 1
ATOM 1500 N N . TRP A 1 195 ? -4.925 -0.170 12.861 1.00 85.44 195 TRP A N 1
ATOM 1501 C CA . TRP A 1 195 ? -3.877 -0.352 13.861 1.00 85.44 195 TRP A CA 1
ATOM 1502 C C . TRP A 1 195 ? -2.467 -0.110 13.287 1.00 85.44 195 TRP A C 1
ATOM 1504 O O . TRP A 1 195 ? -1.608 0.408 14.005 1.00 85.44 195 TRP A O 1
ATOM 1514 N N . PHE A 1 196 ? -2.234 -0.384 11.996 1.00 82.12 196 PHE A N 1
ATOM 1515 C CA . PHE A 1 196 ? -0.956 -0.099 11.335 1.00 82.12 196 PHE A CA 1
ATOM 1516 C C . PHE A 1 196 ? -0.658 1.399 11.232 1.00 82.12 196 PHE A C 1
ATOM 1518 O O . PHE A 1 196 ? 0.493 1.807 11.379 1.00 82.12 196 PHE A O 1
ATOM 1525 N N . CYS A 1 197 ? -1.682 2.231 11.030 1.00 79.88 197 CYS A N 1
ATOM 1526 C CA . CYS A 1 197 ? -1.536 3.687 11.021 1.00 79.88 197 CYS A CA 1
ATOM 1527 C C . CYS A 1 197 ? -1.666 4.300 12.426 1.00 79.88 197 CYS A C 1
ATOM 1529 O O . CYS A 1 197 ? -1.879 5.503 12.563 1.00 79.88 197 CYS A O 1
ATOM 1531 N N . ARG A 1 198 ? -1.510 3.488 13.485 1.00 84.12 198 ARG A N 1
ATOM 1532 C CA . ARG A 1 198 ? -1.629 3.911 14.890 1.00 84.12 198 ARG A CA 1
ATOM 1533 C C . ARG A 1 198 ? -2.986 4.561 15.195 1.00 84.12 198 ARG A C 1
ATOM 1535 O O . ARG A 1 198 ? -3.042 5.528 15.957 1.00 84.12 198 ARG A O 1
ATOM 1542 N N . PHE A 1 199 ? -4.050 4.014 14.601 1.00 87.44 199 PHE A N 1
ATOM 1543 C CA . PHE A 1 199 ? -5.430 4.481 14.741 1.00 87.44 199 PHE A CA 1
ATOM 1544 C C . PHE A 1 199 ? -5.569 5.977 14.438 1.00 87.44 199 PHE A C 1
ATOM 1546 O O . PHE A 1 199 ? -6.120 6.741 15.216 1.00 87.44 199 PHE A O 1
ATOM 1553 N N . ASP A 1 200 ? -5.001 6.426 13.322 1.00 88.25 200 ASP A N 1
ATOM 1554 C CA . ASP A 1 200 ? -5.126 7.815 12.889 1.00 88.25 200 ASP A CA 1
ATOM 1555 C C . ASP A 1 200 ? -6.593 8.142 12.555 1.00 88.25 200 ASP A C 1
ATOM 1557 O O . ASP A 1 200 ? -7.154 7.646 11.571 1.00 88.25 200 ASP A O 1
ATOM 1561 N N . TRP A 1 201 ? -7.231 8.951 13.408 1.00 91.06 201 TRP A N 1
ATOM 1562 C CA . TRP A 1 201 ? -8.640 9.303 13.248 1.00 91.06 201 TRP A CA 1
ATOM 1563 C C . TRP A 1 201 ? -8.940 9.993 11.908 1.00 91.06 201 TRP A C 1
ATOM 1565 O O . TRP A 1 201 ? -9.874 9.543 11.247 1.00 91.06 201 TRP A O 1
ATOM 1575 N N . PRO A 1 202 ? -8.185 11.010 11.444 1.00 91.06 202 PRO A N 1
ATOM 1576 C CA . PRO A 1 202 ? -8.398 11.597 10.119 1.00 91.06 202 PRO A CA 1
ATOM 1577 C C . PRO A 1 202 ? -8.447 10.563 8.981 1.00 91.06 202 PRO A C 1
ATOM 1579 O O . PRO A 1 202 ? -9.362 10.604 8.151 1.00 91.06 202 PRO A O 1
ATOM 1582 N N . LYS A 1 203 ? -7.532 9.581 8.974 1.00 90.25 203 LYS A N 1
ATOM 1583 C CA . LYS A 1 203 ? -7.556 8.458 8.017 1.00 90.25 203 LYS A CA 1
ATOM 1584 C C . LYS A 1 203 ? -8.825 7.619 8.155 1.00 90.25 203 LYS A C 1
ATOM 1586 O O . LYS A 1 203 ? -9.495 7.348 7.159 1.00 90.25 203 LYS A O 1
ATOM 1591 N N . MET A 1 204 ? -9.186 7.226 9.373 1.00 92.62 204 MET A N 1
ATOM 1592 C CA . MET A 1 204 ? -10.384 6.416 9.632 1.00 92.62 204 MET A CA 1
ATOM 1593 C C . MET A 1 204 ? -11.674 7.153 9.251 1.00 92.62 204 MET A C 1
ATOM 1595 O O . MET A 1 204 ? -12.533 6.591 8.572 1.00 92.62 204 MET A O 1
ATOM 1599 N N . GLN A 1 205 ? -11.788 8.429 9.614 1.00 93.25 205 GLN A N 1
ATOM 1600 C CA . GLN A 1 205 ? -12.911 9.296 9.275 1.00 93.25 205 GLN A CA 1
ATOM 1601 C C . GLN A 1 205 ? -13.062 9.436 7.760 1.00 93.25 205 GLN A C 1
ATOM 1603 O O . GLN A 1 205 ? -14.175 9.362 7.240 1.00 93.25 205 GLN A O 1
ATOM 1608 N N . MET A 1 206 ? -11.952 9.595 7.035 1.00 91.38 206 MET A N 1
ATOM 1609 C CA . MET A 1 206 ? -11.955 9.618 5.575 1.00 91.38 206 MET A CA 1
ATOM 1610 C C . MET A 1 206 ? -12.489 8.305 4.986 1.00 91.38 206 MET A C 1
ATOM 1612 O O . MET A 1 206 ? -13.302 8.345 4.061 1.00 91.38 206 MET A O 1
ATOM 1616 N N . LEU A 1 207 ? -12.083 7.148 5.525 1.00 93.00 207 LEU A N 1
ATOM 1617 C CA . LEU A 1 207 ? -12.554 5.840 5.050 1.00 93.00 207 LEU A CA 1
ATOM 1618 C C . LEU A 1 207 ? -14.066 5.712 5.248 1.00 93.00 207 LEU A C 1
ATOM 1620 O O . LEU A 1 207 ? -14.778 5.310 4.328 1.00 93.00 207 LEU A O 1
ATOM 1624 N N . ILE A 1 208 ? -14.553 6.117 6.424 1.00 93.25 208 ILE A N 1
ATOM 1625 C CA . ILE A 1 208 ? -15.976 6.107 6.782 1.00 93.25 208 ILE A CA 1
ATOM 1626 C C . ILE A 1 208 ? -16.775 7.025 5.850 1.00 93.25 208 ILE A C 1
ATOM 1628 O O . ILE A 1 208 ? -17.754 6.585 5.253 1.00 93.25 208 ILE A O 1
ATOM 1632 N N . ARG A 1 209 ? -16.321 8.270 5.641 1.00 91.88 209 ARG A N 1
ATOM 1633 C CA . ARG A 1 209 ? -16.965 9.230 4.723 1.00 91.88 209 ARG A CA 1
ATOM 1634 C C . ARG A 1 209 ? -17.039 8.720 3.283 1.00 91.88 209 ARG A C 1
ATOM 1636 O O . ARG A 1 209 ? -17.985 9.042 2.576 1.00 91.88 209 ARG A O 1
ATOM 1643 N N . ARG A 1 210 ? -16.064 7.915 2.847 1.00 89.94 210 ARG A N 1
ATOM 1644 C CA . ARG A 1 210 ? -16.047 7.285 1.515 1.00 89.94 210 ARG A CA 1
ATOM 1645 C C . ARG A 1 210 ? -16.846 5.978 1.429 1.00 89.94 210 ARG A C 1
ATOM 1647 O O . ARG A 1 210 ? -16.933 5.396 0.351 1.00 89.94 210 ARG A O 1
ATOM 1654 N N . GLY A 1 211 ? -17.452 5.527 2.529 1.00 91.44 211 GLY A N 1
ATOM 1655 C CA . GLY A 1 211 ? -18.381 4.397 2.546 1.00 91.44 211 GLY A CA 1
ATOM 1656 C C . GLY A 1 211 ? -17.890 3.139 3.265 1.00 91.44 211 GLY A C 1
ATOM 1657 O O . GLY A 1 211 ? -18.542 2.101 3.136 1.00 91.44 211 GLY A O 1
ATOM 1658 N N . ALA A 1 212 ? -16.781 3.187 4.015 1.00 93.81 212 ALA A N 1
ATOM 1659 C CA . ALA A 1 212 ? -16.464 2.118 4.965 1.00 93.81 212 ALA A CA 1
ATOM 1660 C C . ALA A 1 212 ? -17.538 2.064 6.063 1.00 93.81 212 ALA A C 1
ATOM 1662 O O . ALA A 1 212 ? -17.943 3.093 6.609 1.00 93.81 212 ALA A O 1
ATOM 1663 N N . LYS A 1 213 ? -18.005 0.861 6.405 1.00 95.06 213 LYS A N 1
ATOM 1664 C CA . LYS A 1 213 ? -19.034 0.688 7.429 1.00 95.06 213 LYS A CA 1
ATOM 1665 C C . LYS A 1 213 ? -18.390 0.773 8.805 1.00 95.06 213 LYS A C 1
ATOM 1667 O O . LYS A 1 213 ? -17.491 -0.002 9.126 1.00 95.06 213 LYS A O 1
ATOM 1672 N N . VAL A 1 214 ? -18.899 1.690 9.627 1.00 95.62 214 VAL A N 1
ATOM 1673 C CA . VAL A 1 214 ? -18.519 1.798 11.042 1.00 95.62 214 VAL A CA 1
ATOM 1674 C C . VAL A 1 214 ? -18.950 0.541 11.799 1.00 95.62 214 VAL A C 1
ATOM 1676 O O . VAL A 1 214 ? -18.157 -0.041 12.526 1.00 95.62 214 VAL A O 1
ATOM 1679 N N . ASN A 1 215 ? -20.193 0.098 11.586 1.00 96.88 215 ASN A N 1
ATOM 1680 C CA . ASN A 1 215 ? -20.744 -1.134 12.150 1.00 96.88 215 ASN A CA 1
ATOM 1681 C C . ASN A 1 215 ? -20.828 -2.199 11.053 1.00 96.88 215 ASN A C 1
ATOM 1683 O O . ASN A 1 215 ? -21.801 -2.261 10.302 1.00 96.88 215 ASN A O 1
ATOM 1687 N N . ASP A 1 216 ? -19.769 -2.985 10.920 1.00 94.81 216 ASP A N 1
ATOM 1688 C CA . ASP A 1 216 ? -19.562 -3.946 9.838 1.00 94.81 216 ASP A CA 1
ATOM 1689 C C . ASP A 1 216 ? -19.856 -5.403 10.233 1.00 94.81 216 ASP A C 1
ATOM 1691 O O . ASP A 1 216 ? -19.931 -6.272 9.365 1.00 94.81 216 ASP A O 1
ATOM 1695 N N . GLN A 1 217 ? -20.033 -5.684 11.526 1.00 94.62 217 GLN A N 1
ATOM 1696 C CA . GLN A 1 217 ? -20.269 -7.040 12.016 1.00 94.62 217 GLN A CA 1
ATOM 1697 C C . GLN A 1 217 ? -21.742 -7.463 11.846 1.00 94.62 217 GLN A C 1
ATOM 1699 O O . GLN A 1 217 ? -22.636 -6.622 11.973 1.00 94.62 217 GLN A O 1
ATOM 1704 N N . PRO A 1 218 ? -22.037 -8.770 11.667 1.00 94.56 218 PRO A N 1
ATOM 1705 C CA . PRO A 1 218 ? -23.408 -9.272 11.493 1.00 94.56 218 PRO A CA 1
ATOM 1706 C C . PRO A 1 218 ? -24.367 -8.928 12.643 1.00 94.56 218 PRO A C 1
ATOM 1708 O O . PRO A 1 218 ? -25.551 -8.702 12.427 1.00 94.56 218 PRO A O 1
ATOM 1711 N N . ASN A 1 219 ? -23.858 -8.830 13.874 1.00 94.62 219 ASN A N 1
ATOM 1712 C CA . ASN A 1 219 ? -24.641 -8.435 15.050 1.00 94.62 219 ASN A CA 1
ATOM 1713 C C . ASN A 1 219 ? -24.862 -6.905 15.152 1.00 94.62 219 ASN A C 1
ATOM 1715 O O . ASN A 1 219 ? -25.381 -6.409 16.160 1.00 94.62 219 ASN A O 1
ATOM 1719 N N . GLY A 1 220 ? -24.443 -6.137 14.141 1.00 95.44 220 GLY A N 1
ATOM 1720 C CA . GLY A 1 220 ? -24.453 -4.675 14.115 1.00 95.44 220 GLY A CA 1
ATOM 1721 C C . GLY A 1 220 ? -23.393 -4.038 15.018 1.00 95.44 220 GLY A C 1
ATOM 1722 O O . GLY A 1 220 ? -23.598 -2.922 15.492 1.00 95.44 220 GLY A O 1
ATOM 1723 N N . GLY A 1 221 ? -22.333 -4.775 15.349 1.00 96.31 221 GLY A N 1
ATOM 1724 C CA . GLY A 1 221 ? -21.152 -4.288 16.053 1.00 96.31 221 GLY A CA 1
ATOM 1725 C C . GLY A 1 221 ? -20.103 -3.704 15.106 1.00 96.31 221 GLY A C 1
ATOM 1726 O O . GLY A 1 221 ? -20.145 -3.897 13.891 1.00 96.31 221 GLY A O 1
ATOM 1727 N N . SER A 1 222 ? -19.149 -2.986 15.681 1.00 96.81 222 SER A N 1
ATOM 1728 C CA . SER A 1 222 ? -18.027 -2.364 14.987 1.00 96.81 222 SER A CA 1
ATOM 1729 C C . SER A 1 222 ? -16.745 -3.145 15.266 1.00 96.81 222 SER A C 1
ATOM 1731 O O . SER A 1 222 ? -16.211 -3.084 16.382 1.00 96.81 222 SER A O 1
ATOM 1733 N N . LYS A 1 223 ? -16.185 -3.795 14.239 1.00 95.06 223 LYS A N 1
ATOM 1734 C CA . LYS A 1 223 ? -14.904 -4.503 14.358 1.00 95.06 223 LYS A CA 1
ATOM 1735 C C . LYS A 1 223 ? -13.759 -3.542 14.664 1.00 95.06 223 LYS A C 1
ATOM 1737 O O . LYS A 1 223 ? -12.928 -3.854 15.506 1.00 95.06 223 LYS A O 1
ATOM 1742 N N . VAL A 1 224 ? -13.735 -2.357 14.050 1.00 95.44 224 VAL A N 1
ATOM 1743 C CA . VAL A 1 224 ? -12.655 -1.381 14.279 1.00 95.44 224 VAL A CA 1
ATOM 1744 C C . VAL A 1 224 ? -12.633 -0.874 15.727 1.00 95.44 224 VAL A C 1
ATOM 1746 O O . VAL A 1 224 ? -11.583 -0.897 16.361 1.00 95.44 224 VAL A O 1
ATOM 1749 N N . LEU A 1 225 ? -13.794 -0.536 16.300 1.00 95.88 225 LEU A N 1
ATOM 1750 C CA . LEU A 1 225 ? -13.936 -0.204 17.726 1.00 95.88 225 LEU A CA 1
ATOM 1751 C C . LEU A 1 225 ? -13.464 -1.345 18.643 1.00 95.88 225 LEU A C 1
ATOM 1753 O O . LEU A 1 225 ? -12.725 -1.098 19.595 1.00 95.88 225 LEU A O 1
ATOM 1757 N N . GLN A 1 226 ? -13.853 -2.592 18.345 1.00 94.69 226 GLN A N 1
ATOM 1758 C CA . GLN A 1 226 ? -13.377 -3.774 19.072 1.00 94.69 226 GLN A CA 1
ATOM 1759 C C . GLN A 1 226 ? -11.845 -3.882 19.015 1.00 94.69 226 GLN A C 1
ATOM 1761 O O . GLN A 1 226 ? -11.204 -4.082 20.049 1.00 94.69 226 GLN A O 1
ATOM 1766 N N . THR A 1 227 ? -11.253 -3.703 17.832 1.00 92.50 227 THR A N 1
ATOM 1767 C CA . THR A 1 227 ? -9.799 -3.708 17.633 1.00 92.50 227 THR A CA 1
ATOM 1768 C C . THR A 1 227 ? -9.120 -2.602 18.443 1.00 92.50 227 THR A C 1
ATOM 1770 O O . THR A 1 227 ? -8.143 -2.885 19.134 1.00 92.50 227 THR A O 1
ATOM 1773 N N . CYS A 1 228 ? -9.641 -1.369 18.444 1.00 92.88 228 CYS A N 1
ATOM 1774 C CA . CYS A 1 228 ? -9.094 -0.283 19.265 1.00 92.88 228 CYS A CA 1
ATOM 1775 C C . CYS A 1 228 ? -9.085 -0.651 20.756 1.00 92.88 228 CYS A C 1
ATOM 1777 O O . CYS A 1 228 ? -8.048 -0.545 21.410 1.00 92.88 228 CYS A O 1
ATOM 1779 N N . ILE A 1 229 ? -10.208 -1.151 21.286 1.00 93.38 229 ILE A N 1
ATOM 1780 C CA . ILE A 1 229 ? -10.320 -1.553 22.698 1.00 93.38 229 ILE A CA 1
ATOM 1781 C C . ILE A 1 229 ? -9.330 -2.677 23.030 1.00 93.38 229 ILE A C 1
ATOM 1783 O O . ILE A 1 229 ? -8.703 -2.665 24.089 1.00 93.38 229 ILE A O 1
ATOM 1787 N N . TRP A 1 230 ? -9.149 -3.643 22.131 1.00 89.81 230 TRP A N 1
ATOM 1788 C CA . TRP A 1 230 ? -8.182 -4.725 22.304 1.00 89.81 230 TRP A CA 1
ATOM 1789 C C . TRP A 1 230 ? -6.730 -4.224 22.303 1.00 89.81 230 TRP A C 1
ATOM 1791 O O . TRP A 1 230 ? -5.933 -4.659 23.133 1.00 89.81 230 TRP A O 1
ATOM 1801 N N . TYR A 1 231 ? -6.382 -3.275 21.427 1.00 88.56 231 TYR A N 1
ATOM 1802 C CA . TYR A 1 231 ? -5.015 -2.749 21.306 1.00 88.56 231 TYR A CA 1
ATOM 1803 C C . TYR A 1 231 ? -4.589 -1.841 22.464 1.00 88.56 231 TYR A C 1
ATOM 1805 O O . TYR A 1 231 ? -3.388 -1.614 22.623 1.00 88.56 231 TYR A O 1
ATOM 1813 N N . LEU A 1 232 ? -5.516 -1.388 23.317 1.00 88.25 232 LEU A N 1
ATOM 1814 C CA . LEU A 1 232 ? -5.180 -0.668 24.551 1.00 88.25 232 LEU A CA 1
ATOM 1815 C C . LEU A 1 232 ? -4.215 -1.461 25.447 1.00 88.25 232 LEU A C 1
ATOM 1817 O O . LEU A 1 232 ? -3.348 -0.863 26.065 1.00 88.25 232 LEU A O 1
ATOM 1821 N N . ARG A 1 233 ? -4.268 -2.802 25.453 1.00 83.94 233 ARG A N 1
ATOM 1822 C CA . ARG A 1 233 ? -3.297 -3.635 26.193 1.00 83.94 233 ARG A CA 1
ATOM 1823 C C . ARG A 1 233 ? -1.858 -3.523 25.672 1.00 83.94 233 ARG A C 1
ATOM 1825 O O . ARG A 1 233 ? -0.910 -3.831 26.377 1.00 83.94 233 ARG A O 1
ATOM 1832 N N . HIS A 1 234 ? -1.688 -3.128 24.411 1.00 75.06 234 HIS A N 1
ATOM 1833 C CA . HIS A 1 234 ? -0.390 -2.976 23.758 1.00 75.06 234 HIS A CA 1
ATOM 1834 C C . HIS A 1 234 ? 0.115 -1.525 23.800 1.00 75.06 234 HIS A C 1
ATOM 1836 O O . HIS A 1 234 ? 1.050 -1.181 23.064 1.00 75.06 234 HIS A O 1
ATOM 1842 N N . SER A 1 235 ? -0.491 -0.661 24.625 1.00 66.88 235 SER A N 1
ATOM 1843 C CA . SER A 1 235 ? -0.005 0.705 24.839 1.00 66.88 235 SER A CA 1
ATOM 1844 C C . SER A 1 235 ? 1.388 0.717 25.468 1.00 66.88 235 SER A C 1
ATOM 1846 O O . SER A 1 235 ? 2.235 1.485 25.027 1.00 66.88 235 SER A O 1
ATOM 1848 N N . ASN A 1 236 ? 1.652 -0.202 26.402 1.00 62.88 236 ASN A N 1
ATOM 1849 C CA . ASN A 1 236 ? 2.900 -0.246 27.174 1.00 62.88 236 ASN A CA 1
ATOM 1850 C C . ASN A 1 236 ? 3.984 -1.142 26.537 1.00 62.88 236 ASN A C 1
ATOM 1852 O O . ASN A 1 236 ? 5.160 -1.030 26.866 1.00 62.88 236 ASN A O 1
ATOM 1856 N N . LEU A 1 237 ? 3.612 -2.014 25.591 1.00 56.69 237 LEU A N 1
ATOM 1857 C CA . LEU A 1 237 ? 4.425 -3.155 25.130 1.00 56.69 237 LEU A CA 1
ATOM 1858 C C . LEU A 1 237 ? 5.609 -2.832 24.198 1.00 56.69 237 LEU A C 1
ATOM 1860 O O . LEU A 1 237 ? 6.242 -3.751 23.697 1.00 56.69 237 LEU A O 1
ATOM 1864 N N . PHE A 1 238 ? 5.934 -1.561 23.962 1.00 50.19 238 PHE A N 1
ATOM 1865 C CA . PHE A 1 238 ? 7.001 -1.174 23.025 1.00 50.19 238 PHE A CA 1
ATOM 1866 C C . PHE A 1 238 ? 7.740 0.116 23.430 1.00 50.19 238 PHE A C 1
ATOM 1868 O O . PHE A 1 238 ? 8.274 0.805 22.570 1.00 50.19 238 PHE A O 1
ATOM 1875 N N . GLY A 1 239 ? 7.728 0.498 24.714 1.00 42.59 239 GLY A N 1
ATOM 1876 C CA . GLY A 1 239 ? 8.482 1.671 25.194 1.00 42.59 239 GLY A CA 1
ATOM 1877 C C . GLY A 1 239 ? 7.941 3.044 24.758 1.00 42.59 239 GLY A C 1
ATOM 1878 O O . GLY A 1 239 ? 8.580 4.052 25.022 1.00 42.59 239 GLY A O 1
ATOM 1879 N N . TYR A 1 240 ? 6.759 3.107 24.129 1.00 44.12 240 TYR A N 1
ATOM 1880 C CA . TYR A 1 240 ? 6.144 4.354 23.635 1.00 44.12 240 TYR A CA 1
ATOM 1881 C C . TYR A 1 240 ? 5.290 5.119 24.672 1.00 44.12 240 TYR A C 1
ATOM 1883 O O . TYR A 1 240 ? 4.744 6.168 24.348 1.00 44.12 240 TYR A O 1
ATOM 1891 N N . GLY A 1 241 ? 5.151 4.624 25.908 1.00 54.31 241 GLY A N 1
ATOM 1892 C CA . GLY A 1 241 ? 4.517 5.367 27.008 1.00 54.31 241 GLY A CA 1
ATOM 1893 C C . GLY A 1 241 ? 3.005 5.649 26.883 1.00 54.31 241 GLY A C 1
ATOM 1894 O O . GLY A 1 241 ? 2.282 5.074 26.064 1.00 54.31 241 GLY A O 1
ATOM 1895 N N . SER A 1 242 ? 2.522 6.538 27.758 1.00 63.06 242 SER A N 1
ATOM 1896 C CA . SER A 1 242 ? 1.113 6.927 27.957 1.00 63.06 242 SER A CA 1
ATOM 1897 C C . SER A 1 242 ? 0.432 7.510 26.708 1.00 63.06 242 SER A C 1
ATOM 1899 O O . SER A 1 242 ? -0.762 7.275 26.495 1.00 63.06 242 SER A O 1
ATOM 1901 N 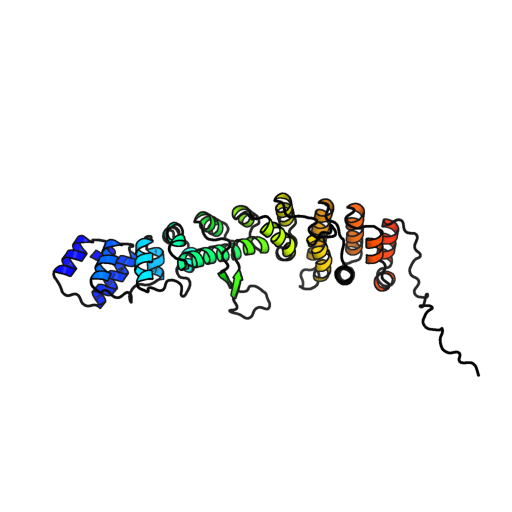N . GLU A 1 243 ? 1.197 8.179 25.842 1.00 71.94 243 GLU A N 1
ATOM 1902 C CA . GLU A 1 243 ? 0.742 8.849 24.614 1.00 71.94 243 GLU A CA 1
ATOM 1903 C C . GLU A 1 243 ? -0.019 7.899 23.671 1.00 71.94 243 GLU A C 1
ATOM 1905 O O . GLU A 1 243 ? -1.054 8.242 23.092 1.00 71.94 243 GLU A O 1
ATOM 1910 N N . LYS A 1 244 ? 0.443 6.647 23.549 1.00 77.06 244 LYS A N 1
ATOM 1911 C CA . LYS A 1 244 ? -0.188 5.659 22.664 1.00 77.06 244 LYS A CA 1
ATOM 1912 C C . LYS A 1 244 ? -1.591 5.275 23.133 1.00 77.06 244 LYS A C 1
ATOM 1914 O O . LYS A 1 244 ? -2.491 5.138 22.307 1.00 77.06 244 LYS A O 1
ATOM 1919 N N . SER A 1 245 ? -1.787 5.090 24.441 1.00 84.25 245 SER A N 1
ATOM 1920 C CA . SER A 1 245 ? -3.110 4.763 24.995 1.00 84.25 245 SER A CA 1
ATOM 1921 C C . SER A 1 245 ? -4.102 5.908 24.804 1.00 84.25 245 SER A C 1
ATOM 1923 O O . SER A 1 245 ? -5.253 5.670 24.450 1.00 84.25 245 SER A O 1
ATOM 1925 N N . GLU A 1 246 ? -3.635 7.146 24.952 1.00 87.69 246 GLU A N 1
ATOM 1926 C CA . GLU A 1 246 ? -4.442 8.352 24.795 1.00 87.69 246 GLU A CA 1
ATOM 1927 C C . GLU A 1 246 ? -4.931 8.525 23.359 1.00 87.69 246 GLU A C 1
ATOM 1929 O O . GLU A 1 246 ? -6.127 8.684 23.129 1.00 87.69 246 GLU A O 1
ATOM 1934 N N . ARG A 1 247 ? -4.047 8.341 22.374 1.00 87.31 247 ARG A N 1
ATOM 1935 C CA . ARG A 1 247 ? -4.436 8.335 20.956 1.00 87.31 247 ARG A CA 1
ATOM 1936 C C . ARG A 1 247 ? -5.497 7.282 20.630 1.00 87.31 247 ARG A C 1
ATOM 1938 O O . ARG A 1 247 ? -6.440 7.562 19.885 1.00 87.31 247 ARG A O 1
ATOM 1945 N N . ILE A 1 248 ? -5.360 6.073 21.181 1.00 91.12 248 ILE A N 1
ATOM 1946 C CA . ILE A 1 248 ? -6.346 5.002 20.982 1.00 91.12 248 ILE A CA 1
ATOM 1947 C C . ILE A 1 248 ? -7.681 5.383 21.636 1.00 91.12 248 ILE A C 1
ATOM 1949 O O . ILE A 1 248 ? -8.722 5.203 21.011 1.00 91.12 248 ILE A O 1
ATOM 1953 N N . LEU A 1 249 ? -7.672 5.944 22.849 1.00 92.88 249 LEU A N 1
ATOM 1954 C CA . LEU A 1 249 ? -8.885 6.402 23.540 1.00 92.88 249 LEU A CA 1
ATOM 1955 C C . LEU A 1 249 ? -9.585 7.542 22.790 1.00 92.88 249 LEU A C 1
ATOM 1957 O O . LEU A 1 249 ? -10.804 7.497 22.637 1.00 92.88 249 LEU A O 1
ATOM 1961 N N . CYS A 1 250 ? -8.838 8.503 22.239 1.00 93.69 250 CYS A N 1
ATOM 1962 C CA . CYS A 1 250 ? -9.389 9.538 21.359 1.00 93.69 250 CYS A CA 1
ATOM 1963 C C . CYS A 1 250 ? -10.044 8.931 20.111 1.00 93.69 250 CYS A C 1
ATOM 1965 O O . CYS A 1 250 ? -11.149 9.313 19.734 1.00 93.69 250 CYS A O 1
ATOM 1967 N N . SER A 1 251 ? -9.413 7.924 19.507 1.00 94.31 251 SER A N 1
ATOM 1968 C CA . SER A 1 251 ? -9.969 7.221 18.342 1.00 94.31 251 SER A CA 1
ATOM 1969 C C . SER A 1 251 ? -11.232 6.430 18.689 1.00 94.31 251 SER A C 1
ATOM 1971 O O . SER A 1 251 ? -12.188 6.424 17.917 1.00 94.31 251 SER A O 1
ATOM 1973 N N . ILE A 1 252 ? -11.264 5.795 19.867 1.00 96.06 252 ILE A N 1
ATOM 1974 C CA . ILE A 1 252 ? -12.452 5.126 20.416 1.00 96.06 252 ILE A CA 1
ATOM 1975 C C . ILE A 1 252 ? -13.587 6.134 20.588 1.00 96.06 252 ILE A C 1
ATOM 1977 O O . ILE A 1 252 ? -14.699 5.853 20.147 1.00 96.06 252 ILE A O 1
ATOM 1981 N N . LYS A 1 253 ? -13.307 7.300 21.184 1.00 97.31 253 LYS A N 1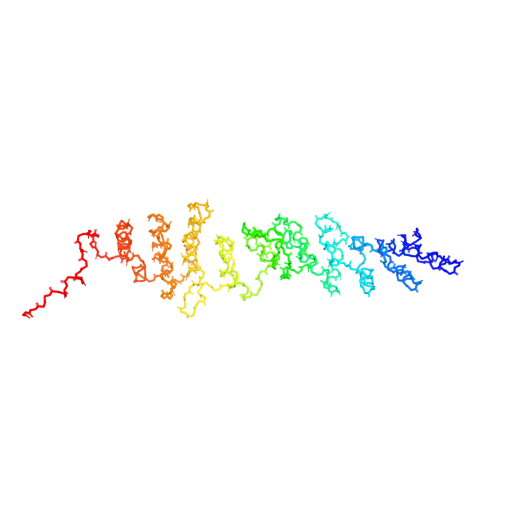
ATOM 1982 C CA . LYS A 1 253 ? -14.288 8.375 21.366 1.00 97.31 253 LYS A CA 1
ATOM 1983 C C . LYS A 1 253 ? -14.872 8.824 20.033 1.00 97.31 253 LYS A C 1
ATOM 1985 O O . LYS A 1 253 ? -16.085 8.772 19.866 1.00 97.31 253 LYS A O 1
ATOM 1990 N N . HIS A 1 254 ? -14.030 9.146 19.061 1.00 97.12 254 HIS A N 1
ATOM 1991 C CA . HIS A 1 254 ? -14.498 9.592 17.754 1.00 97.12 254 HIS A CA 1
ATOM 1992 C C . HIS A 1 254 ? -15.267 8.523 16.966 1.00 97.12 254 HIS A C 1
ATOM 1994 O O . HIS A 1 254 ? -16.277 8.826 16.332 1.00 97.12 254 HIS A O 1
ATOM 2000 N N . LEU A 1 255 ? -14.845 7.255 17.023 1.00 97.12 255 LEU A N 1
ATOM 2001 C CA . LEU A 1 255 ? -15.615 6.149 16.445 1.00 97.12 255 LEU A CA 1
ATOM 2002 C C . LEU A 1 255 ? -16.991 6.022 17.101 1.00 97.12 255 LEU A C 1
ATOM 2004 O O . LEU A 1 255 ? -17.995 5.818 16.418 1.00 97.12 255 LEU A O 1
ATOM 2008 N N . ALA A 1 256 ? -17.033 6.117 18.425 1.00 97.25 256 ALA A N 1
ATOM 2009 C CA . ALA A 1 256 ? -18.253 6.006 19.201 1.00 97.25 256 ALA A CA 1
ATOM 2010 C C . ALA A 1 256 ? -19.221 7.171 18.915 1.00 97.25 256 ALA A C 1
ATOM 2012 O O . ALA A 1 256 ? -20.410 6.933 18.700 1.00 97.25 256 ALA A O 1
ATOM 2013 N N . GLU A 1 257 ? -18.705 8.398 18.796 1.00 96.56 257 GLU A N 1
ATOM 2014 C CA . GLU A 1 257 ? -19.434 9.584 18.318 1.00 96.56 257 GLU A CA 1
ATOM 2015 C C . GLU A 1 257 ? -19.952 9.401 16.882 1.00 96.56 257 GLU A C 1
ATOM 2017 O O . GLU A 1 257 ? -21.078 9.782 16.576 1.00 96.56 257 GLU A O 1
ATOM 2022 N N . ALA A 1 258 ? -19.185 8.728 16.016 1.00 96.00 258 ALA A N 1
ATOM 2023 C CA . ALA A 1 258 ? -19.617 8.331 14.674 1.00 96.00 258 ALA A CA 1
ATOM 2024 C C . ALA A 1 258 ? -20.620 7.154 14.661 1.00 96.00 258 ALA A C 1
ATOM 2026 O O . ALA A 1 258 ? -20.958 6.633 13.596 1.00 96.00 258 ALA A O 1
ATOM 2027 N N . GLY A 1 259 ? -21.107 6.716 15.827 1.00 96.44 259 GLY A N 1
ATOM 2028 C CA . GLY A 1 259 ? -22.152 5.702 15.962 1.00 96.44 259 GLY A CA 1
ATOM 2029 C C . GLY A 1 259 ? -21.651 4.259 16.046 1.00 96.44 259 GLY A C 1
ATOM 2030 O O . GLY A 1 259 ? -22.465 3.332 15.947 1.00 96.44 259 GLY A O 1
ATOM 2031 N N . ALA A 1 260 ? -20.348 4.037 16.245 1.00 97.69 260 ALA A N 1
ATOM 2032 C CA . ALA A 1 260 ? -19.793 2.700 16.429 1.00 97.69 260 ALA A CA 1
ATOM 2033 C C . ALA A 1 260 ? -20.399 2.000 17.653 1.00 97.69 260 ALA A C 1
ATOM 2035 O O . ALA A 1 260 ? -20.518 2.579 18.734 1.00 97.69 260 ALA A O 1
ATOM 2036 N N . LYS A 1 261 ? -20.778 0.730 17.489 1.00 98.06 261 LYS A N 1
ATOM 2037 C CA . LYS A 1 261 ? -21.374 -0.092 18.545 1.00 98.06 261 LYS A CA 1
ATOM 2038 C C . LYS A 1 261 ? -20.428 -1.199 18.968 1.00 98.06 261 LYS A C 1
ATOM 2040 O O . LYS A 1 261 ? -19.956 -1.989 18.156 1.00 98.06 261 LYS A O 1
ATOM 2045 N N . TRP A 1 262 ? -20.189 -1.301 20.266 1.00 97.44 262 TRP A N 1
ATOM 2046 C CA . TRP A 1 262 ? -19.370 -2.349 20.842 1.00 97.44 262 TRP A CA 1
ATOM 2047 C C . TRP A 1 262 ? -20.241 -3.542 21.247 1.00 97.44 262 TRP A C 1
ATOM 2049 O O . TRP A 1 262 ? -20.998 -3.479 22.219 1.00 97.44 262 TRP A O 1
ATOM 2059 N N . LYS A 1 263 ? -20.157 -4.626 20.467 1.00 96.31 263 LYS A N 1
ATOM 2060 C CA . LYS A 1 263 ? -20.908 -5.877 20.666 1.00 96.31 263 LYS A CA 1
ATOM 2061 C C . LYS A 1 263 ? -19.979 -7.100 20.543 1.00 96.31 263 LYS A C 1
ATOM 2063 O O . LYS A 1 263 ? -20.103 -7.858 19.583 1.00 96.31 263 LYS A O 1
ATOM 2068 N N . PRO A 1 264 ? -19.022 -7.270 21.470 1.00 94.44 264 PRO A N 1
ATOM 2069 C CA . PRO A 1 264 ? -18.069 -8.375 21.425 1.00 94.44 264 PRO A CA 1
ATOM 2070 C C . PRO A 1 264 ? -18.747 -9.724 21.677 1.00 94.44 264 PRO A C 1
ATOM 2072 O O . PRO A 1 264 ? -19.684 -9.809 22.477 1.00 94.44 264 PRO A O 1
ATOM 2075 N N . ASP A 1 265 ? -18.224 -10.781 21.057 1.00 91.88 265 ASP A N 1
ATOM 2076 C CA . ASP A 1 265 ? -18.494 -12.153 21.488 1.00 91.88 265 ASP A CA 1
ATOM 2077 C C . ASP A 1 265 ? -17.765 -12.470 22.814 1.00 91.88 265 ASP A C 1
ATOM 2079 O O . ASP A 1 265 ? -16.997 -11.660 23.342 1.00 91.88 265 ASP A O 1
ATOM 2083 N N . ASP A 1 266 ? -17.985 -13.651 23.393 1.00 89.50 266 ASP A N 1
ATOM 2084 C CA . ASP A 1 266 ? -17.377 -13.999 24.683 1.00 89.50 266 ASP A CA 1
ATOM 2085 C C . ASP A 1 266 ? -15.851 -14.188 24.629 1.00 89.50 266 ASP A C 1
ATOM 2087 O O . ASP A 1 266 ? -15.166 -14.053 25.652 1.00 89.50 266 ASP A O 1
ATOM 2091 N N . ARG A 1 267 ? -15.279 -14.493 23.460 1.00 88.44 267 ARG A N 1
ATOM 2092 C CA . ARG A 1 267 ? -13.825 -14.576 23.285 1.00 88.44 267 ARG A CA 1
ATOM 2093 C C . ARG A 1 267 ? -13.239 -13.168 23.301 1.00 88.44 267 ARG A C 1
ATOM 2095 O O . ARG A 1 267 ? -12.404 -12.872 24.157 1.00 88.44 267 ARG A O 1
ATOM 2102 N N . ASP A 1 268 ? -13.708 -12.304 22.418 1.00 87.12 268 ASP A N 1
ATOM 2103 C CA . ASP A 1 268 ? -13.296 -10.912 22.270 1.00 87.12 268 ASP A CA 1
ATOM 2104 C C . ASP A 1 268 ? -13.505 -10.112 23.553 1.00 87.12 268 ASP A C 1
ATOM 2106 O O . ASP A 1 268 ? -12.640 -9.332 23.960 1.00 87.12 268 ASP A O 1
ATOM 2110 N N . PHE A 1 269 ? -14.611 -10.365 24.253 1.00 88.81 269 PHE A N 1
ATOM 2111 C CA . PHE A 1 269 ? -14.913 -9.750 25.538 1.00 88.81 269 PHE A CA 1
ATOM 2112 C C . PHE A 1 269 ? -13.893 -10.130 26.620 1.00 88.81 269 PHE A C 1
ATOM 2114 O O . PHE A 1 269 ? -13.463 -9.278 27.402 1.00 88.81 269 PHE A O 1
ATOM 2121 N N . ARG A 1 270 ? -13.464 -11.402 26.672 1.00 86.81 270 ARG A N 1
ATOM 2122 C CA . ARG A 1 270 ? -12.412 -11.848 27.603 1.00 86.81 270 ARG A CA 1
ATOM 2123 C C . ARG A 1 270 ? -11.074 -11.193 27.283 1.00 86.81 270 ARG A C 1
ATOM 2125 O O . ARG A 1 270 ? -10.405 -10.732 28.206 1.00 86.81 270 ARG A O 1
ATOM 2132 N N . TRP A 1 271 ? -10.703 -11.105 26.007 1.00 84.62 271 TRP A N 1
ATOM 2133 C CA . TRP A 1 271 ? -9.442 -10.485 25.595 1.00 84.62 271 TRP A CA 1
ATOM 2134 C C . TRP A 1 271 ? -9.414 -8.976 25.840 1.00 84.62 271 TRP A C 1
ATOM 2136 O O . TRP A 1 271 ? -8.410 -8.468 26.337 1.00 84.62 271 TRP A O 1
ATOM 2146 N N . ALA A 1 272 ? -10.519 -8.274 25.582 1.00 88.38 272 ALA A N 1
ATOM 2147 C CA . ALA A 1 272 ? -10.648 -6.843 25.853 1.00 88.38 272 ALA A CA 1
ATOM 2148 C C . ALA A 1 272 ? -10.436 -6.501 27.339 1.00 88.38 272 ALA A C 1
ATOM 2150 O O . ALA A 1 272 ? -9.925 -5.433 27.663 1.00 88.38 272 ALA A O 1
ATOM 2151 N N . ARG A 1 273 ? -10.768 -7.407 28.272 1.00 88.94 273 ARG A N 1
ATOM 2152 C CA . ARG A 1 273 ? -10.570 -7.160 29.714 1.00 88.94 273 ARG A CA 1
ATOM 2153 C C . ARG A 1 273 ? -9.100 -7.056 30.109 1.00 88.94 273 ARG A C 1
ATOM 2155 O O . ARG A 1 273 ? -8.803 -6.438 31.129 1.00 88.94 273 ARG A O 1
ATOM 2162 N N . TYR A 1 274 ? -8.183 -7.646 29.340 1.00 86.12 274 TYR A N 1
ATOM 2163 C CA . TYR A 1 274 ? -6.751 -7.484 29.601 1.00 86.12 274 TYR A CA 1
ATOM 2164 C C . TYR A 1 274 ? -6.307 -6.035 29.391 1.00 86.12 274 TYR A C 1
ATOM 2166 O O . TYR A 1 274 ? -5.450 -5.571 30.132 1.00 86.12 274 TYR A O 1
ATOM 2174 N N . SER A 1 275 ? -6.957 -5.291 28.491 1.00 86.69 275 SER A N 1
ATOM 2175 C CA . SER A 1 275 ? -6.693 -3.866 28.284 1.00 86.69 275 SER A CA 1
ATOM 2176 C C . SER A 1 275 ? -6.889 -3.035 29.552 1.00 86.69 275 SER A C 1
ATOM 2178 O O . SER A 1 275 ? -6.086 -2.155 29.834 1.00 86.69 275 SER A O 1
ATOM 2180 N N . LEU A 1 276 ? -7.894 -3.354 30.379 1.00 86.88 276 LEU A N 1
ATOM 2181 C CA . LEU A 1 276 ? -8.138 -2.644 31.643 1.00 86.88 276 LEU A CA 1
ATOM 2182 C C . LEU A 1 276 ? -7.009 -2.810 32.670 1.00 86.88 276 LEU A C 1
ATOM 2184 O O . LEU A 1 276 ? -6.975 -2.061 33.643 1.00 86.88 276 LEU A O 1
ATOM 2188 N N . ARG A 1 277 ? -6.129 -3.806 32.509 1.00 82.81 277 ARG A N 1
ATOM 2189 C CA . ARG A 1 277 ? -4.991 -4.031 33.414 1.00 82.81 277 ARG A CA 1
ATOM 2190 C C . ARG A 1 277 ? -3.820 -3.101 33.111 1.00 82.81 277 ARG A C 1
ATOM 2192 O O . ARG A 1 277 ? -3.068 -2.798 34.025 1.00 82.81 277 ARG A O 1
ATOM 2199 N N . GLU A 1 278 ? -3.708 -2.668 31.860 1.00 81.75 278 GLU A N 1
ATOM 2200 C CA . GLU A 1 278 ? -2.581 -1.881 31.346 1.00 81.75 278 GLU A CA 1
ATOM 2201 C C . GLU A 1 278 ? -2.830 -0.368 31.396 1.00 81.75 278 GLU A C 1
ATOM 2203 O O . GLU A 1 278 ? -1.888 0.418 31.323 1.00 81.75 278 GLU A O 1
ATOM 2208 N N . LEU A 1 279 ? -4.092 0.051 31.522 1.00 86.00 279 LEU A N 1
ATOM 2209 C CA . LEU A 1 279 ? -4.471 1.458 31.671 1.00 86.00 279 LEU A CA 1
ATOM 2210 C C . LEU A 1 279 ? -4.303 1.927 33.114 1.00 86.00 279 LEU A C 1
ATOM 2212 O O . LEU A 1 279 ? -4.503 1.143 34.038 1.00 86.00 279 LEU A O 1
ATOM 2216 N N . ASP A 1 280 ? -4.049 3.215 33.330 1.00 88.25 280 ASP A N 1
ATOM 2217 C CA . ASP A 1 280 ? -4.208 3.857 34.642 1.00 88.25 280 ASP A CA 1
ATOM 2218 C C . ASP A 1 280 ? -5.693 4.106 34.992 1.00 88.25 280 ASP A C 1
ATOM 2220 O O . ASP A 1 280 ? -6.598 3.776 34.219 1.00 88.25 280 ASP A O 1
ATOM 2224 N N . ASP A 1 281 ? -5.953 4.580 36.214 1.00 90.00 281 ASP A N 1
ATOM 2225 C CA . ASP A 1 281 ? -7.314 4.672 36.756 1.00 90.00 281 ASP A CA 1
ATOM 2226 C C . ASP A 1 281 ? -8.156 5.693 35.978 1.00 90.00 281 ASP A C 1
ATOM 2228 O O . ASP A 1 281 ? -9.337 5.454 35.711 1.00 90.00 281 ASP A O 1
ATOM 2232 N N . ALA A 1 282 ? -7.531 6.799 35.564 1.00 91.12 282 ALA A N 1
ATOM 2233 C CA . ALA A 1 282 ? -8.164 7.861 34.794 1.00 91.12 282 ALA A CA 1
ATOM 2234 C C . ALA A 1 282 ? -8.601 7.358 33.412 1.00 91.12 282 ALA A C 1
ATOM 2236 O O . ALA A 1 282 ? -9.770 7.476 33.050 1.00 91.12 282 ALA A O 1
ATOM 2237 N N . ARG A 1 283 ? -7.695 6.713 32.672 1.00 91.12 283 ARG A N 1
ATOM 2238 C CA . ARG A 1 283 ? -7.947 6.172 31.329 1.00 91.12 283 ARG A CA 1
ATOM 2239 C C . ARG A 1 283 ? -8.918 4.997 31.352 1.00 91.12 283 ARG A C 1
ATOM 2241 O O . ARG A 1 283 ? -9.767 4.868 30.469 1.00 91.12 283 ARG A O 1
ATOM 2248 N N . ALA A 1 284 ? -8.837 4.150 32.379 1.00 92.12 284 ALA A N 1
ATOM 2249 C CA . ALA A 1 284 ? -9.802 3.075 32.575 1.00 92.12 284 ALA A CA 1
ATOM 2250 C C . ALA A 1 284 ? -11.218 3.625 32.794 1.00 92.12 284 ALA A C 1
ATOM 2252 O O . ALA A 1 284 ? -12.164 3.083 32.222 1.00 92.12 284 ALA A O 1
ATOM 2253 N N . PHE A 1 285 ? -11.378 4.696 33.576 1.00 94.69 285 PHE A N 1
ATOM 2254 C CA . PHE A 1 285 ? -12.675 5.349 33.758 1.00 94.69 285 PHE A CA 1
ATOM 2255 C C . PHE A 1 285 ? -13.139 6.091 32.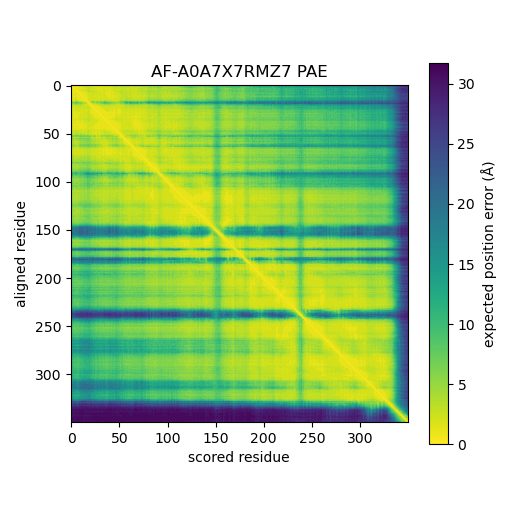494 1.00 94.69 285 PHE A C 1
ATOM 2257 O O . PHE A 1 285 ? -14.287 5.925 32.088 1.00 94.69 285 PHE A O 1
ATOM 2264 N N . GLN A 1 286 ? -12.239 6.808 31.811 1.00 95.50 286 GLN A N 1
ATOM 2265 C CA . GLN A 1 286 ? -12.518 7.504 30.548 1.00 95.50 286 GLN A CA 1
ATOM 2266 C C . GLN A 1 286 ? -13.113 6.565 29.490 1.00 95.50 286 GLN A C 1
ATOM 2268 O O . GLN A 1 286 ? -14.044 6.943 28.778 1.00 95.50 286 GLN A O 1
ATOM 2273 N N . LEU A 1 287 ? -12.616 5.326 29.394 1.00 95.88 287 LEU A N 1
ATOM 2274 C CA . LEU A 1 287 ? -13.182 4.322 28.492 1.00 95.88 287 LEU A CA 1
ATOM 2275 C C . LEU A 1 287 ? -14.642 3.986 28.849 1.00 95.88 287 LEU A C 1
ATOM 2277 O O . LEU A 1 287 ? -15.483 3.921 27.954 1.00 95.88 287 LEU A O 1
ATOM 2281 N N . ALA A 1 288 ? -14.963 3.801 30.135 1.00 96.69 288 ALA A N 1
ATOM 2282 C CA . ALA A 1 288 ? -16.332 3.522 30.579 1.00 96.69 288 ALA A CA 1
ATOM 2283 C C . ALA A 1 288 ? -17.264 4.693 30.258 1.00 96.69 288 ALA A C 1
ATOM 2285 O O . ALA A 1 288 ? -18.337 4.486 29.692 1.00 96.69 288 ALA A O 1
ATOM 2286 N N . GLN A 1 289 ? -16.810 5.905 30.585 1.00 97.44 289 GLN A N 1
ATOM 2287 C CA . GLN A 1 289 ? -17.512 7.155 30.330 1.00 97.44 289 GLN A CA 1
ATOM 2288 C C . GLN A 1 289 ? -17.820 7.314 28.841 1.00 97.44 289 GLN A C 1
ATOM 2290 O O . GLN A 1 289 ? -18.982 7.419 28.459 1.00 97.44 289 GLN A O 1
ATOM 2295 N N . THR A 1 290 ? -16.796 7.183 27.995 1.00 97.81 290 THR A N 1
ATOM 2296 C CA . THR A 1 290 ? -16.932 7.266 26.537 1.00 97.81 290 THR A CA 1
ATOM 2297 C C . THR A 1 290 ? -17.958 6.264 26.01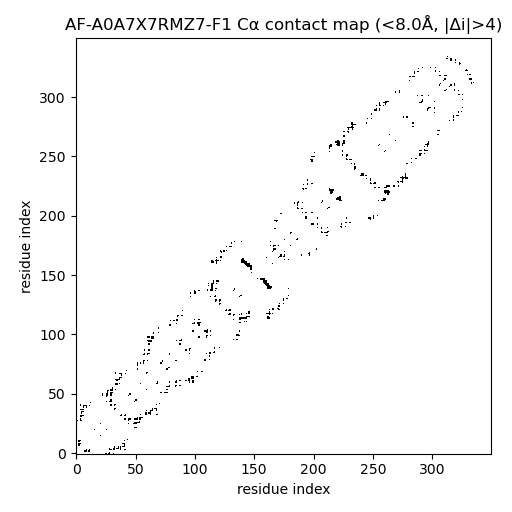8 1.00 97.81 290 THR A C 1
ATOM 2299 O O . THR A 1 290 ? -18.852 6.637 25.263 1.00 97.81 290 THR A O 1
ATOM 2302 N N . LEU A 1 291 ? -17.873 4.992 26.425 1.00 97.75 291 LEU A N 1
ATOM 2303 C CA . LEU A 1 291 ? -18.784 3.945 25.952 1.00 97.75 291 LEU A CA 1
ATOM 2304 C C . LEU A 1 291 ? -20.239 4.167 26.385 1.00 97.75 291 LEU A C 1
ATOM 2306 O O . LEU A 1 291 ? -21.156 3.782 25.651 1.00 97.75 291 LEU A O 1
ATOM 2310 N N . PHE A 1 292 ? -20.439 4.745 27.570 1.00 97.88 292 PHE A N 1
ATOM 2311 C CA . PHE A 1 292 ? -21.752 5.035 28.132 1.00 97.88 292 PHE A CA 1
ATOM 2312 C C . PHE A 1 292 ? -22.389 6.267 27.479 1.00 97.88 292 PHE A C 1
ATOM 2314 O O . PHE A 1 292 ? -23.480 6.159 26.919 1.00 97.88 292 PHE A O 1
ATOM 2321 N N . GLU A 1 293 ? -21.692 7.405 27.483 1.00 97.38 293 GLU A N 1
ATOM 2322 C CA . GLU A 1 293 ? -22.205 8.699 27.007 1.00 97.38 293 GLU A CA 1
ATOM 2323 C C . GLU A 1 293 ? -22.554 8.667 25.514 1.00 97.38 293 GLU A C 1
ATOM 2325 O O . GLU A 1 293 ? -23.623 9.114 25.099 1.00 97.38 293 GLU A O 1
ATOM 2330 N N . THR A 1 294 ? -21.703 8.040 24.699 1.00 97.44 294 THR A N 1
ATOM 2331 C CA . THR A 1 294 ? -21.920 7.879 23.246 1.00 97.44 294 THR A CA 1
ATOM 2332 C C . THR A 1 294 ? -22.914 6.766 22.896 1.00 97.44 294 THR A C 1
ATOM 2334 O O . THR A 1 294 ? -23.216 6.520 21.723 1.00 97.44 294 THR A O 1
ATOM 2337 N N . LYS A 1 295 ? -23.419 6.032 23.898 1.00 97.50 295 LYS A N 1
ATOM 2338 C CA . LYS A 1 295 ? -24.268 4.844 23.717 1.00 97.50 295 LYS A CA 1
ATOM 2339 C C . LYS A 1 295 ? -23.610 3.787 22.816 1.00 97.50 295 LYS A C 1
ATOM 2341 O O . LYS A 1 295 ? -24.310 3.061 22.096 1.00 97.50 295 LYS A O 1
ATOM 2346 N N . ALA A 1 296 ? -22.278 3.706 22.806 1.00 97.50 296 ALA A N 1
ATOM 2347 C CA . ALA A 1 296 ? -21.542 2.698 22.047 1.00 97.50 296 ALA A CA 1
ATOM 2348 C C . ALA A 1 296 ? -21.723 1.297 22.644 1.00 97.50 296 ALA A C 1
ATOM 2350 O O . ALA A 1 296 ? -21.770 0.319 21.899 1.00 97.50 296 ALA A O 1
ATOM 2351 N N . ALA A 1 297 ? -21.899 1.184 23.963 1.00 97.50 297 ALA A N 1
ATOM 2352 C CA . ALA A 1 297 ? -22.166 -0.078 24.648 1.00 97.50 297 ALA A CA 1
ATOM 2353 C C . ALA A 1 297 ? -23.401 0.015 25.554 1.00 97.50 297 ALA A C 1
ATOM 2355 O O . ALA A 1 297 ? -23.699 1.056 26.133 1.00 97.50 297 ALA A O 1
ATOM 2356 N N . LYS A 1 298 ? -24.126 -1.100 25.715 1.00 96.75 298 LYS A N 1
ATOM 2357 C CA . LYS A 1 298 ? -25.250 -1.166 26.665 1.00 96.75 298 LYS A CA 1
ATOM 2358 C C . LYS A 1 298 ? -24.726 -1.094 28.111 1.00 96.75 298 LYS A C 1
ATOM 2360 O O . LYS A 1 298 ? -23.736 -1.771 28.396 1.00 96.75 298 LYS A O 1
ATOM 2365 N N . PRO A 1 299 ? -25.426 -0.435 29.056 1.00 97.06 299 PRO A N 1
ATOM 2366 C CA . PRO A 1 299 ? -24.988 -0.346 30.455 1.00 97.06 299 PRO A CA 1
ATOM 2367 C C . PRO A 1 299 ? -24.690 -1.707 31.099 1.00 97.06 299 PRO A C 1
ATOM 2369 O O . PRO A 1 299 ? -23.671 -1.877 31.761 1.00 97.06 299 PRO A O 1
ATOM 2372 N N . LYS A 1 300 ? -25.513 -2.728 30.809 1.00 96.00 300 LYS A N 1
ATOM 2373 C CA . LYS A 1 300 ? -25.284 -4.114 31.263 1.00 96.00 300 LYS A CA 1
ATOM 2374 C C . LYS A 1 300 ? -23.946 -4.689 30.777 1.00 96.00 300 LYS A C 1
ATOM 2376 O O . LYS A 1 300 ? -23.286 -5.408 31.522 1.00 96.00 300 LYS A O 1
ATOM 2381 N N . LEU A 1 301 ? -23.541 -4.381 29.542 1.00 95.81 301 LEU A N 1
ATOM 2382 C CA . LEU A 1 301 ? -22.270 -4.836 28.974 1.00 95.81 301 LEU A CA 1
ATOM 2383 C C . LEU A 1 301 ? -21.087 -4.108 29.623 1.00 95.81 301 LEU A C 1
ATOM 2385 O O . LEU A 1 301 ? -20.110 -4.762 29.983 1.00 95.81 301 LEU A O 1
ATOM 2389 N N . ILE A 1 302 ? -21.198 -2.788 29.822 1.00 96.12 302 ILE A N 1
ATOM 2390 C CA . ILE A 1 302 ? -20.182 -1.977 30.513 1.00 96.12 302 ILE A CA 1
ATOM 2391 C C . ILE A 1 302 ? -19.996 -2.500 31.939 1.00 96.12 302 ILE A C 1
ATOM 2393 O O . ILE A 1 302 ? -18.879 -2.822 32.338 1.00 96.12 302 ILE A O 1
ATOM 2397 N N . TRP A 1 303 ? -21.087 -2.706 32.681 1.00 95.81 303 TRP A N 1
ATOM 2398 C CA . TRP A 1 303 ? -21.010 -3.281 34.021 1.00 95.81 303 TRP A CA 1
ATOM 2399 C C . TRP A 1 303 ? -20.345 -4.655 34.016 1.00 95.81 303 TRP A C 1
ATOM 2401 O O . TRP A 1 303 ? -19.406 -4.886 34.775 1.00 95.81 303 TRP A O 1
ATOM 2411 N N . ARG A 1 304 ? -20.757 -5.557 33.111 1.00 94.62 304 ARG A N 1
ATOM 2412 C CA . ARG A 1 304 ? -20.111 -6.868 32.947 1.00 94.62 304 ARG A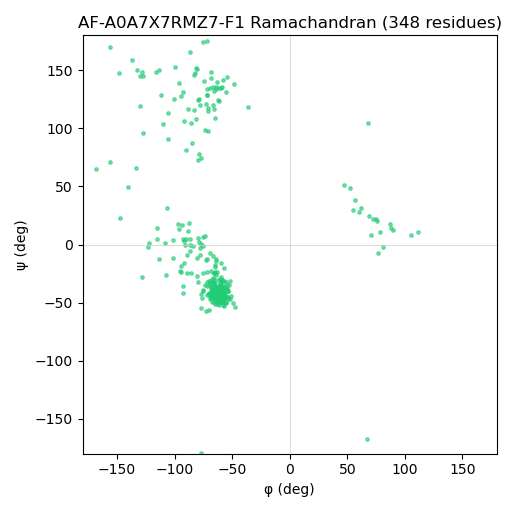 CA 1
ATOM 2413 C C . ARG A 1 304 ? -18.612 -6.705 32.700 1.00 94.62 304 ARG A C 1
ATOM 2415 O O . ARG A 1 304 ? -17.831 -7.514 33.189 1.00 94.62 304 ARG A O 1
ATOM 2422 N N . PHE A 1 305 ? -18.191 -5.699 31.938 1.00 93.75 305 PHE A N 1
ATOM 2423 C CA . PHE A 1 305 ? -16.793 -5.497 31.571 1.00 93.75 305 PHE A CA 1
ATOM 2424 C C . PHE A 1 305 ? -15.924 -5.103 32.773 1.00 93.75 305 PHE A C 1
ATOM 2426 O O . PHE A 1 305 ? -14.890 -5.738 32.994 1.00 93.75 305 PHE A O 1
ATOM 2433 N N . TYR A 1 306 ? -16.390 -4.156 33.593 1.00 93.31 306 TYR A N 1
ATOM 2434 C CA . TYR A 1 306 ? -15.662 -3.635 34.759 1.00 93.31 306 TYR A CA 1
ATOM 2435 C C . TYR A 1 306 ? -15.857 -4.460 36.038 1.00 93.31 306 TYR A C 1
ATOM 2437 O O . TYR A 1 306 ? -14.986 -4.469 36.910 1.00 93.31 306 TYR A O 1
ATOM 2445 N N . ASN A 1 307 ? -16.957 -5.202 36.166 1.00 90.88 307 ASN A N 1
ATOM 2446 C CA . ASN A 1 307 ? -17.268 -5.969 37.368 1.00 90.88 307 ASN A CA 1
ATOM 2447 C C . ASN A 1 307 ? -16.496 -7.298 37.420 1.00 90.88 307 ASN A C 1
ATOM 2449 O O . ASN A 1 307 ? -17.046 -8.381 37.222 1.00 90.88 307 ASN A O 1
ATOM 2453 N N . THR A 1 308 ? -15.189 -7.213 37.674 1.00 87.75 308 THR A N 1
ATOM 2454 C CA . THR A 1 308 ? -14.325 -8.378 37.899 1.00 87.75 308 THR A CA 1
ATOM 2455 C C . THR A 1 308 ? -13.762 -8.371 39.321 1.00 87.75 308 THR A C 1
ATOM 2457 O O . THR A 1 308 ? -13.484 -7.294 39.859 1.00 87.75 308 THR A O 1
ATOM 2460 N N . PRO A 1 309 ? -13.513 -9.546 39.936 1.00 85.62 309 PRO A N 1
ATOM 2461 C CA . PRO A 1 309 ? -12.907 -9.614 41.268 1.00 85.62 309 PRO A CA 1
ATOM 2462 C C . PRO A 1 309 ? -11.558 -8.888 41.343 1.00 85.62 309 PRO A C 1
ATOM 2464 O O . PRO A 1 309 ? -11.231 -8.251 42.341 1.00 85.62 309 PRO A O 1
ATOM 2467 N N . THR A 1 310 ? -10.767 -8.951 40.267 1.00 84.31 310 THR A N 1
ATOM 2468 C CA . THR A 1 310 ? -9.463 -8.288 40.200 1.00 84.31 310 THR A CA 1
ATOM 2469 C C . THR A 1 310 ? -9.593 -6.769 40.204 1.00 84.31 310 THR A C 1
ATOM 2471 O O . THR A 1 310 ? -8.861 -6.126 40.952 1.00 84.31 310 THR A O 1
ATOM 2474 N N . LEU A 1 311 ? -10.514 -6.208 39.414 1.00 83.69 311 LEU A N 1
ATOM 2475 C CA . LEU A 1 311 ? -10.715 -4.760 39.320 1.00 83.69 311 LEU A CA 1
ATOM 2476 C C . LEU A 1 311 ? -11.331 -4.204 40.610 1.00 83.69 311 LEU A C 1
ATOM 2478 O O . LEU A 1 311 ? -10.818 -3.231 41.142 1.00 83.69 311 LEU A O 1
ATOM 2482 N N . ARG A 1 312 ? -12.312 -4.906 41.196 1.00 85.38 312 ARG A N 1
ATOM 2483 C CA . ARG A 1 312 ? -12.863 -4.597 42.531 1.00 85.38 312 ARG A CA 1
ATOM 2484 C C . ARG A 1 312 ? -11.787 -4.503 43.611 1.00 85.38 312 ARG A C 1
ATOM 2486 O O . ARG A 1 312 ? -11.801 -3.588 44.421 1.00 85.38 312 ARG A O 1
ATOM 2493 N N . ARG A 1 313 ? -10.855 -5.461 43.617 1.00 84.56 313 ARG A N 1
ATOM 2494 C CA . ARG A 1 313 ? -9.796 -5.553 44.628 1.00 84.56 313 ARG A CA 1
ATOM 2495 C C . ARG A 1 313 ? -8.660 -4.555 44.406 1.00 84.56 313 ARG A C 1
ATOM 2497 O O . ARG A 1 313 ? -8.141 -4.028 45.378 1.00 84.56 313 ARG A O 1
ATOM 2504 N N . LYS A 1 314 ? -8.214 -4.367 43.159 1.00 84.00 314 LYS A N 1
ATOM 2505 C CA . LYS A 1 314 ? -7.024 -3.554 42.840 1.00 84.00 314 LYS A CA 1
ATOM 2506 C C . LYS A 1 314 ? -7.345 -2.103 42.476 1.00 84.00 314 LYS A C 1
ATOM 2508 O O . LYS A 1 314 ? -6.467 -1.265 42.590 1.00 84.00 314 LYS A O 1
ATOM 2513 N N . ARG A 1 315 ? -8.563 -1.820 42.005 1.00 85.25 315 ARG A N 1
ATOM 2514 C CA . ARG A 1 315 ? -8.990 -0.520 41.457 1.00 85.25 315 ARG A CA 1
ATOM 2515 C C . ARG A 1 315 ? -10.416 -0.189 41.904 1.00 85.25 315 ARG A C 1
ATOM 2517 O O . ARG A 1 315 ? -11.294 0.116 41.094 1.00 85.25 315 ARG A O 1
ATOM 2524 N N . GLY A 1 316 ? -10.662 -0.311 43.209 1.00 85.88 316 GLY A N 1
ATOM 2525 C CA . GLY A 1 316 ? -11.989 -0.118 43.800 1.00 85.88 316 GLY A CA 1
ATOM 2526 C C . GLY A 1 316 ? -12.588 1.259 43.495 1.00 85.88 316 GLY A C 1
ATOM 2527 O O . GLY A 1 316 ? -13.780 1.345 43.221 1.00 85.88 316 GLY A O 1
ATOM 2528 N N . ALA A 1 317 ? -11.761 2.309 43.444 1.00 88.88 317 ALA A N 1
ATOM 2529 C CA . ALA A 1 317 ? -12.198 3.664 43.104 1.00 88.88 317 ALA A CA 1
ATOM 2530 C C . ALA A 1 317 ? -12.783 3.754 41.683 1.00 88.88 317 ALA A C 1
ATOM 2532 O O . ALA A 1 317 ? -13.887 4.263 41.504 1.00 88.88 317 ALA A O 1
ATOM 2533 N N . VAL A 1 318 ? -12.091 3.200 40.677 1.00 91.12 318 VAL A N 1
ATOM 2534 C CA . VAL A 1 318 ? -12.600 3.133 39.294 1.00 91.12 318 VAL A CA 1
ATOM 2535 C C . VAL A 1 318 ? -13.892 2.324 39.241 1.00 91.12 318 VAL A C 1
ATOM 2537 O O . VAL A 1 318 ? -14.849 2.733 38.595 1.00 91.12 318 VAL A O 1
ATOM 2540 N N . TRP A 1 319 ? -13.941 1.189 39.941 1.00 92.88 319 TRP A N 1
ATOM 2541 C CA . TRP A 1 319 ? -15.131 0.342 39.986 1.00 92.88 319 TRP A CA 1
ATOM 2542 C C . TRP A 1 319 ? -16.357 1.073 40.555 1.00 92.88 319 TRP A C 1
ATOM 2544 O O . TRP A 1 319 ? -17.433 0.981 39.967 1.00 92.88 319 TRP A O 1
ATOM 2554 N N . LEU A 1 320 ? -16.188 1.827 41.648 1.00 91.88 320 LEU A N 1
ATOM 2555 C CA . LEU A 1 320 ? -17.250 2.639 42.251 1.00 91.88 320 LEU A CA 1
ATOM 2556 C C . LEU A 1 320 ? -17.715 3.750 41.307 1.00 91.88 320 LEU A C 1
ATOM 2558 O O . LEU A 1 320 ? -18.913 3.866 41.072 1.00 91.88 320 LEU A O 1
ATOM 2562 N N . LYS A 1 321 ? -16.783 4.490 40.694 1.00 94.25 321 LYS A N 1
ATOM 2563 C CA . LYS A 1 321 ? -17.122 5.531 39.711 1.00 94.25 321 LYS A CA 1
ATOM 2564 C C . LYS A 1 321 ? -17.891 4.970 38.514 1.00 94.25 321 LYS A C 1
ATOM 2566 O O . LYS A 1 321 ? -18.827 5.593 38.032 1.00 94.25 321 LYS A O 1
ATOM 2571 N N . VAL A 1 322 ? -17.528 3.779 38.026 1.00 94.62 322 VAL A N 1
ATOM 2572 C CA . VAL A 1 322 ? -18.277 3.114 36.945 1.00 94.62 322 VAL A CA 1
ATOM 2573 C C . VAL A 1 322 ? -19.665 2.677 37.415 1.00 94.62 322 VAL A C 1
ATOM 2575 O O . VAL A 1 322 ? -20.614 2.761 36.643 1.00 94.62 322 VAL A O 1
ATOM 2578 N N . ALA A 1 323 ? -19.814 2.213 38.657 1.00 94.06 323 ALA A N 1
ATOM 2579 C CA . ALA A 1 323 ? -21.129 1.884 39.200 1.00 94.06 323 ALA A CA 1
ATOM 2580 C C . ALA A 1 323 ? -22.026 3.128 39.295 1.00 94.06 323 ALA A C 1
ATOM 2582 O O . ALA A 1 323 ? -23.173 3.080 38.858 1.00 94.06 323 ALA A O 1
ATOM 2583 N N . GLU A 1 324 ? -21.476 4.238 39.788 1.00 95.00 324 GLU A N 1
ATOM 2584 C CA . GLU A 1 324 ? -22.139 5.541 39.871 1.00 95.00 324 GLU A CA 1
ATOM 2585 C C . GLU A 1 324 ? -22.553 6.057 38.487 1.00 95.00 324 GLU A C 1
ATOM 2587 O O . GLU A 1 324 ? -23.725 6.369 38.284 1.00 95.00 324 GLU A O 1
ATOM 2592 N N . LEU A 1 325 ? -21.639 6.030 37.508 1.00 95.81 325 LEU A N 1
ATOM 2593 C CA . LEU A 1 325 ? -21.909 6.386 36.109 1.00 95.81 325 LEU A CA 1
ATOM 2594 C C . LEU A 1 325 ? -23.103 5.609 35.528 1.00 95.81 325 LEU A C 1
ATOM 2596 O O . LEU A 1 325 ? -23.859 6.134 34.716 1.00 95.81 325 LEU A O 1
ATOM 2600 N N . LEU A 1 326 ? -23.276 4.349 35.936 1.00 95.06 326 LEU A N 1
ATOM 2601 C CA . LEU A 1 326 ? -24.353 3.475 35.470 1.00 95.06 326 LEU A CA 1
ATOM 2602 C C . LEU A 1 326 ? -25.610 3.524 36.360 1.00 95.06 326 LEU A C 1
ATOM 2604 O O . LEU A 1 326 ? -26.549 2.768 36.103 1.00 95.06 326 LEU A O 1
ATOM 2608 N N . GLY A 1 327 ? -25.635 4.367 37.399 1.00 92.75 327 GLY A N 1
ATOM 2609 C CA . GLY A 1 327 ? -26.749 4.486 38.344 1.00 92.75 327 GLY A CA 1
ATOM 2610 C C . GLY A 1 327 ? -26.942 3.264 39.254 1.00 92.75 327 GLY A C 1
ATOM 2611 O O . GLY A 1 327 ? -28.050 3.005 39.722 1.00 92.75 327 GLY A O 1
ATOM 2612 N N . LEU A 1 328 ? -25.892 2.470 39.485 1.00 92.62 328 LEU A N 1
ATOM 2613 C CA . LEU A 1 328 ? -25.948 1.237 40.272 1.00 92.62 328 LEU A CA 1
ATOM 2614 C C . LEU A 1 328 ? -25.567 1.495 41.734 1.00 92.62 328 LEU A C 1
ATOM 2616 O O . LEU A 1 328 ? -24.481 1.985 42.034 1.00 92.62 328 LEU A O 1
ATOM 2620 N N . LYS A 1 329 ? -26.425 1.068 42.667 1.00 87.25 329 LYS A N 1
ATOM 2621 C CA . LYS A 1 329 ? -26.110 1.073 44.102 1.00 87.25 329 LYS A CA 1
ATOM 2622 C C . LYS A 1 329 ? -25.267 -0.153 44.447 1.00 87.25 329 LYS A C 1
ATOM 2624 O O . LYS A 1 329 ? -25.777 -1.272 44.468 1.00 87.25 329 LYS A O 1
ATOM 2629 N N . VAL A 1 330 ? -23.981 0.050 44.726 1.00 85.94 330 VAL A N 1
ATOM 2630 C CA . VAL A 1 330 ? -23.047 -1.022 45.103 1.00 85.94 330 VAL A CA 1
ATOM 2631 C C . VAL A 1 330 ? -22.266 -0.660 46.361 1.00 85.94 330 VAL A C 1
ATOM 2633 O O . VAL A 1 330 ? -21.925 0.499 46.581 1.00 85.94 330 VAL A O 1
ATOM 2636 N N . LYS A 1 331 ? -21.976 -1.659 47.201 1.00 79.06 331 LYS A N 1
ATOM 2637 C CA . LYS A 1 331 ? -21.148 -1.474 48.399 1.00 79.06 331 LYS A CA 1
ATOM 2638 C C . LYS A 1 331 ? -19.655 -1.551 48.043 1.00 79.06 331 LYS A C 1
ATOM 2640 O O . LYS A 1 331 ? -19.298 -2.344 47.165 1.00 79.06 331 LYS A O 1
ATOM 2645 N N . PRO A 1 332 ? -18.779 -0.784 48.720 1.00 75.19 332 PRO A N 1
ATOM 2646 C CA . PRO A 1 332 ? -17.334 -0.897 48.557 1.00 75.19 332 PRO A CA 1
ATOM 2647 C C . PRO A 1 332 ? -16.849 -2.328 48.795 1.00 75.19 332 PRO A C 1
ATOM 2649 O O . PRO A 1 332 ? -17.371 -3.047 49.648 1.00 75.19 332 PRO A O 1
ATOM 2652 N N . TYR A 1 333 ? -15.837 -2.748 48.039 1.00 69.06 333 TYR A N 1
ATOM 2653 C CA . TYR A 1 333 ? -15.267 -4.081 48.188 1.00 69.06 333 TYR A CA 1
ATOM 2654 C C . TYR A 1 333 ? -14.585 -4.233 49.551 1.00 69.06 333 TYR A C 1
ATOM 2656 O O . TYR A 1 333 ? -13.574 -3.579 49.806 1.00 69.06 333 TYR A O 1
ATOM 2664 N N . ASN A 1 334 ? -15.091 -5.139 50.391 1.00 66.25 334 ASN A N 1
ATOM 2665 C CA . ASN A 1 334 ? -14.477 -5.462 51.672 1.00 66.25 334 ASN A CA 1
ATOM 2666 C C . ASN A 1 334 ? -13.675 -6.771 51.558 1.00 66.25 334 ASN A C 1
ATOM 2668 O O . ASN A 1 334 ? -14.193 -7.802 51.129 1.00 66.25 334 ASN A O 1
ATOM 2672 N N . LYS A 1 335 ? -12.385 -6.745 51.919 1.00 55.16 335 LYS A N 1
ATOM 2673 C CA . LYS A 1 335 ? -11.438 -7.869 51.729 1.00 55.16 335 LYS A CA 1
ATOM 2674 C C . LYS A 1 335 ? -11.819 -9.126 52.537 1.00 55.16 335 LYS A C 1
ATOM 2676 O O . LYS A 1 335 ? -11.296 -10.203 52.254 1.00 55.16 335 LYS A O 1
ATOM 2681 N N . HIS A 1 336 ? -12.730 -8.985 53.503 1.00 53.62 336 HIS A N 1
ATOM 2682 C CA . HIS A 1 336 ? -13.154 -10.018 54.451 1.00 53.62 336 HIS A CA 1
ATOM 2683 C C . HIS A 1 336 ? -14.324 -10.900 53.986 1.00 53.62 336 HIS A C 1
ATOM 2685 O O . HIS A 1 336 ? -14.569 -11.931 54.606 1.00 53.62 336 HIS A O 1
ATOM 2691 N N . GLU A 1 337 ? -14.996 -10.588 52.874 1.00 48.97 337 GLU A N 1
ATOM 2692 C CA . GLU A 1 337 ? -16.003 -11.490 52.294 1.00 48.97 337 GLU A CA 1
ATOM 2693 C C . GLU A 1 337 ? -15.308 -12.619 51.511 1.00 48.97 337 GLU A C 1
ATOM 2695 O O . GLU A 1 337 ? -15.173 -12.596 50.284 1.00 48.97 337 GLU A O 1
ATOM 2700 N N . ARG A 1 338 ? -14.792 -13.616 52.243 1.00 41.47 338 ARG A N 1
ATOM 2701 C CA . ARG A 1 338 ? -14.360 -14.896 51.668 1.00 41.47 338 ARG A CA 1
ATOM 2702 C C . ARG A 1 338 ? -15.576 -15.624 51.086 1.00 41.47 338 ARG A C 1
ATOM 2704 O O . ARG A 1 338 ? -16.614 -15.750 51.721 1.00 41.47 338 ARG A O 1
ATOM 2711 N N . ASN A 1 339 ? -15.383 -16.128 49.873 1.00 40.16 339 ASN A N 1
ATOM 2712 C CA . ASN A 1 339 ? -16.257 -17.017 49.110 1.00 40.16 339 ASN A CA 1
ATOM 2713 C C . ASN A 1 339 ? -16.992 -18.049 50.012 1.00 40.16 339 ASN A C 1
ATOM 2715 O O . ASN A 1 339 ? -16.307 -18.893 50.597 1.00 40.16 339 ASN A O 1
ATOM 2719 N N . PRO A 1 340 ? -18.339 -18.063 50.100 1.00 40.84 340 PRO A N 1
ATOM 2720 C CA . PRO A 1 340 ? -19.063 -19.054 50.909 1.00 40.84 340 PRO A CA 1
ATOM 2721 C C . PRO A 1 340 ? -18.950 -20.495 50.379 1.00 40.84 340 PRO A C 1
ATOM 2723 O O . PRO A 1 340 ? -19.330 -21.440 51.057 1.00 40.84 340 PRO A O 1
ATOM 2726 N N . SER A 1 341 ? -18.411 -20.705 49.175 1.00 43.28 341 SER A N 1
ATOM 2727 C CA . SER A 1 341 ? -18.464 -21.993 48.470 1.00 43.28 341 SER A CA 1
ATOM 2728 C C . SER A 1 341 ? -17.262 -22.927 48.678 1.00 43.28 341 SER A C 1
ATOM 2730 O O . SER A 1 341 ? -17.084 -23.860 47.898 1.00 43.28 341 SER A O 1
ATOM 2732 N N . ARG A 1 342 ? -16.422 -22.725 49.706 1.00 40.62 342 ARG A N 1
ATOM 2733 C CA . ARG A 1 342 ? -15.283 -23.634 49.979 1.00 40.62 342 ARG A CA 1
ATOM 2734 C C . ARG A 1 342 ? -15.233 -24.302 51.356 1.00 40.62 342 ARG A C 1
ATOM 2736 O O . ARG A 1 342 ? -14.331 -25.104 51.560 1.00 40.62 342 ARG A O 1
ATOM 2743 N N . ASN A 1 343 ? -16.208 -24.073 52.238 1.00 34.44 343 ASN A N 1
ATOM 2744 C CA . ASN A 1 343 ? -16.232 -24.687 53.580 1.00 34.44 343 ASN A CA 1
ATOM 2745 C C . ASN A 1 343 ? -17.411 -25.653 53.832 1.00 34.44 343 ASN A C 1
ATOM 2747 O O . ASN A 1 343 ? -17.658 -26.024 54.972 1.00 34.44 343 ASN A O 1
ATOM 2751 N N . GLY A 1 344 ? -18.123 -26.092 52.791 1.00 38.22 344 GLY A N 1
ATOM 2752 C CA . GLY A 1 344 ? -19.336 -26.912 52.925 1.00 38.22 344 GLY A CA 1
ATOM 2753 C C . GLY A 1 344 ? -19.194 -28.389 52.552 1.00 38.22 344 GLY A C 1
ATOM 2754 O O . GLY A 1 344 ? -20.145 -28.948 52.024 1.00 38.22 344 GLY A O 1
ATOM 2755 N N . ALA A 1 345 ? -18.032 -29.023 52.735 1.00 40.59 345 ALA A N 1
ATOM 2756 C CA . ALA A 1 345 ? -17.903 -30.466 52.499 1.00 40.59 345 ALA A CA 1
ATOM 2757 C C . ALA A 1 345 ? -16.744 -31.076 53.298 1.00 40.59 345 ALA A C 1
ATOM 2759 O O . ALA A 1 345 ? -15.712 -31.422 52.730 1.00 40.59 345 ALA A O 1
ATOM 2760 N N . ARG A 1 346 ? -16.901 -31.172 54.622 1.00 41.69 346 ARG A N 1
ATOM 2761 C CA . ARG A 1 346 ? -16.193 -32.136 55.488 1.00 41.69 346 ARG A CA 1
ATOM 2762 C C . ARG A 1 346 ? -16.839 -32.155 56.879 1.00 41.69 346 ARG A C 1
ATOM 2764 O O . ARG A 1 346 ? -16.236 -31.788 57.875 1.00 41.69 346 ARG A O 1
ATOM 2771 N N . GLN A 1 347 ? -18.088 -32.596 56.928 1.00 38.53 347 GLN A N 1
ATOM 2772 C CA . GLN A 1 347 ? -18.614 -33.311 58.088 1.00 38.53 347 GLN A CA 1
ATOM 2773 C C . GLN A 1 347 ? -19.219 -34.597 57.531 1.00 38.53 347 GLN A C 1
ATOM 2775 O O . GLN A 1 347 ? -20.305 -34.588 56.962 1.00 38.53 347 GLN A O 1
ATOM 2780 N N . ARG A 1 348 ? -18.434 -35.678 57.577 1.00 35.91 348 ARG A N 1
ATOM 2781 C CA . ARG A 1 348 ? -18.977 -37.032 57.525 1.00 35.91 348 ARG A CA 1
ATOM 2782 C C . ARG A 1 348 ? -19.271 -37.407 58.968 1.00 35.91 348 ARG A C 1
ATOM 2784 O O . ARG A 1 348 ? -18.370 -37.395 59.801 1.00 35.91 348 ARG A O 1
ATOM 2791 N N . THR A 1 349 ? -20.547 -37.617 59.225 1.00 39.19 349 THR A N 1
ATOM 2792 C CA . THR A 1 349 ? -21.123 -38.228 60.411 1.00 39.19 349 THR A CA 1
ATOM 2793 C C . THR A 1 349 ? -20.893 -39.740 60.381 1.00 39.19 349 THR A C 1
ATOM 2795 O O . THR A 1 349 ? -21.066 -40.347 59.326 1.00 39.19 349 THR A O 1
ATOM 2798 N N . VAL A 1 350 ? -20.590 -40.255 61.580 1.00 39.91 350 VAL A N 1
ATOM 2799 C CA . VAL A 1 350 ? -20.524 -41.650 62.068 1.00 39.91 350 VAL A CA 1
ATOM 2800 C C . VAL A 1 350 ? -19.408 -42.524 61.507 1.00 39.91 350 VAL A C 1
ATOM 2802 O O . VAL A 1 350 ? -19.437 -42.876 60.309 1.00 39.91 350 VAL A O 1
#

Solvent-accessible surface area (backbone atoms only — not comparable to full-atom values): 18994 Å² total; per-residue (Å²): 79,71,48,28,43,72,45,38,43,70,60,44,54,51,53,62,74,75,48,91,73,59,65,72,53,40,14,47,18,32,25,34,4,38,39,53,28,25,46,73,38,31,51,52,35,48,76,72,66,32,52,71,85,56,53,51,44,61,45,39,48,47,19,52,32,48,66,36,43,51,55,43,42,78,73,65,54,68,60,58,80,86,38,36,55,23,55,43,50,77,70,68,45,71,37,37,52,50,27,46,58,66,26,33,90,77,32,68,61,49,33,50,29,38,16,38,40,29,25,50,24,27,71,73,62,37,60,69,60,23,49,52,36,49,74,43,64,34,45,44,73,48,70,30,80,37,79,52,82,55,93,85,52,62,88,90,43,62,39,80,42,24,23,50,57,40,13,56,42,76,23,49,71,63,58,32,57,73,72,45,85,80,50,65,71,56,27,40,50,53,45,64,49,28,68,65,36,67,42,44,50,72,62,48,52,51,31,39,76,74,62,21,63,58,51,64,38,96,89,54,12,11,60,46,57,49,48,44,49,41,50,39,45,57,24,67,77,73,80,64,45,70,63,50,38,50,45,38,50,53,33,44,43,54,41,20,71,72,65,23,24,60,65,69,54,78,66,57,48,58,56,34,49,54,15,62,72,65,43,56,65,67,59,47,40,50,53,53,49,47,31,51,77,48,60,16,33,56,68,71,55,53,47,60,64,56,71,40,76,65,40,39,73,77,37,42,67,45,44,50,52,53,32,54,76,67,73,48,92,74,80,82,78,61,94,80,74,68,75,82,87,77,80,84,84,83,82,85,80,133

Sequence (350 aa):
MLAAERGFHSLVKLLLGHAVWPQRCLDAALGRSAAGGHYEVTKLLLETGASICDVAAKELVVCGNPDVVFLLVTKGVDIETGDPLAYVIENENPQALALLRHGQKRLAAIRKQGALALTRSVIHKDENRAERLYRAGCDHRLEVPIPCTYAYARSGKTLPSCAMWEAFKTGSFRLFMIMGPTRKKDLQNYLHEAWFCRFDWPKMQMLIRRGAKVNDQPNGGSKVLQTCIWYLRHSNLFGYGSEKSERILCSIKHLAEAGAKWKPDDRDFRWARYSLRELDDARAFQLAQTLFETKAAKPKLIWRFYNTPTLRRKRGAVWLKVAELLGLKVKPYNKHERNPSRNGARQRTV

Foldseek 3Di:
DVCLLVLVLVVLVVVLVPDDDDLVVLQVSLQSNQLLQNLSSNVVSVVSPRDPPNNDLLSNLQNLHLNSNLVVVVVPDDNQPPLSLLVVLVVPRPSNLSCLLPVVVPDVSSLQSLFVSLQVCQLVQVPVSNLSSVVSVRDQFFWHWDFDPDPPDDPPDTDTDGNLRSCLQPGPPVSVVVNDPQDLVVLQVSLLVCVSNLLDQVSNVVSVVNPHDQQDDPVSAGNSLLVLLLCLLVQPVPPNPPVSNVSSLVSNLVSLLVVHAHDDDPVSLVSSLSSLVNDDLVSNLSSLLSCLVSVNYDLVSSLVSQPDPCCLVPPVVSNVSSCVSSVHDDDRDDPPPDDPPPPPDPDDDD

Secondary structure (DSSP, 8-state):
-HHHHTT-HHHHHHHHHHSPPPHHHHHHHHHHHHHTT-HHHHHHHHHTT--GGG--HHHHTTSS-HHHHHHHHHTT---STT-HHHHHHHTT-HHHHHHHHHHTTT-HHHHHHHHHHHHHHHHTT-HHHHHHHHHTT--TTS-EEEE--STTPPTT-EEEE-HHHHHHHTS-HHHHHHH---SHHHHHHHHHTTTTTTS-HHHHHHHHHTT--SS-STTS--HHHHHHHHHGGGSSTTS--HHHHHHHHHHHHHHHHTT------HHHHHHHHHHHHHS-HHHHHHHHHHHHHTT-S-HHHHHHHH--HHHHHH-HHHHHHHHHHTT---PPPPTT---GGGSSS-----